Protein AF-0000000082320001 (afdb_homodimer)

Foldseek 3Di:
DPDPDPVLVVDQQVPCLVVLLVDQQVDDPVSLVVLVPCCVSHPDSLSSLLSSLQHPDLVSNLVSLVCVVVVVDPPVSNVSSLVSLCVDPSSVVSVVVSVVVVVVVVVVD/DPPPDPVLVVDQLVPCLVVLLVDQQVDDPVSLVVLVPCCVSHPDSLSSLLSSLQHPDLVSLLVSLVCVVVVVDDPVSNVSSLVSLCVDPSSVVSVVVSVVVVVVVVVVD

Radius of gyration: 20.86 Å; Cα contacts (8 Å, |Δi|>4): 215; chains: 2; bounding box: 39×65×42 Å

Solvent-accessible surface area (backbone atoms only — not comparable to full-atom values): 12294 Å² total; per-residue (Å²): 124,87,75,68,56,71,65,61,79,68,46,60,56,88,62,42,51,68,52,45,49,54,46,32,49,74,49,52,70,68,52,46,52,50,56,68,68,42,60,88,62,41,90,53,61,62,49,53,50,43,20,65,30,47,43,74,46,64,69,59,48,47,54,51,54,51,38,40,73,70,59,75,40,56,72,74,57,35,53,45,33,54,54,46,23,37,72,38,70,68,35,34,53,47,50,52,54,51,47,52,55,56,47,51,51,53,72,73,95,125,88,75,69,55,70,64,61,79,70,46,60,58,88,63,42,48,68,51,46,49,55,46,33,48,73,50,51,68,69,53,46,52,52,56,67,67,41,59,86,62,42,88,55,61,63,51,54,49,42,21,66,30,47,43,74,47,65,70,59,49,48,53,52,54,52,37,40,72,70,59,75,39,55,73,75,56,36,54,45,32,52,55,46,23,36,72,38,70,68,36,34,54,49,50,52,52,52,48,51,54,54,46,50,52,54,74,73,94

pLDDT: mean 90.36, std 11.16, range [36.72, 98.69]

Secondary structure (DSSP, 8-state):
----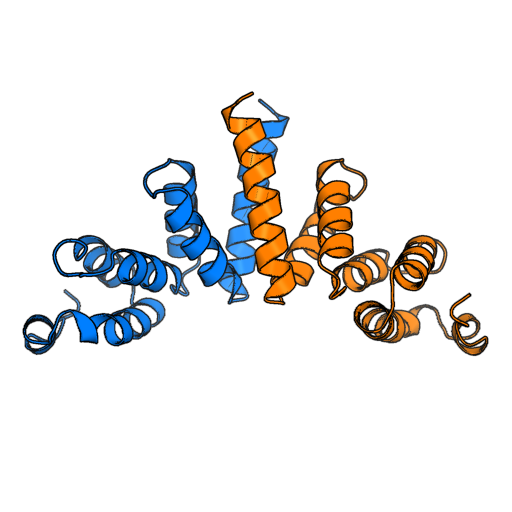-HHHHHS-GGGSHHHHHHHHHHS-HHHHHHHHTTGGG-SSHHHHHHHHTT---HHHHHHHHHHHHTTSS-HHHHHHHHHHHTTSHHHHHHHHHHHHHHHHHHHH-/-----HHHHHS-GGG-HHHHHHHHHHS-HHHHHHHHTTGGG-SSHHHHHHHHTT---HHHHHHHHHHHHTTSS-HHHHHHHHHHHTTSHHHHHHHHHHHHHHHHHHHH-

Organism: Lepeophtheirus salmonis (NCBI:txid72036)

Nearest PDB structures (foldseek):
  1z5h-assembly1_A  TM=6.686E-01  e=1.685E-01  Thermoplasma acidophilum
  3q7j-assembly2_B  TM=7.245E-01  e=9.111E-01  Thermoplasma acidophilum DSM 1728
  8h6e-assembly1_4G  TM=4.951E-01  e=3.590E+00  Homo sapiens
  1z5h-assembly1_A  TM=6.685E-01  e=1.142E-01  Thermoplasma acidophilum
  5hb1-assembly1_A  TM=3.566E-01  e=6.897E+00  Thermochaetoides thermophila DSM 1495

Structure (mmCIF, N/CA/C/O backbone):
data_AF-0000000082320001-model_v1
#
loop_
_entity.id
_entity.type
_entity.pdbx_description
1 polymer '(salmon louse) hypothetical protein'
#
loop_
_atom_site.group_PDB
_atom_site.id
_atom_site.type_symbol
_atom_site.label_atom_id
_atom_site.label_alt_id
_atom_site.label_comp_id
_atom_site.label_asym_id
_atom_site.label_entity_id
_atom_site.label_seq_id
_atom_site.pdbx_PDB_ins_code
_atom_site.Cartn_x
_atom_site.Cartn_y
_atom_site.Cartn_z
_atom_site.occupancy
_atom_site.B_iso_or_equiv
_atom_site.auth_seq_id
_atom_site.auth_comp_id
_atom_site.auth_asym_id
_atom_site.auth_atom_id
_atom_site.pdbx_PDB_model_num
ATOM 1 N N . MET A 1 1 ? -5.715 32.625 0.096 1 36.88 1 MET A N 1
ATOM 2 C CA . MET A 1 1 ? -5.48 32.281 1.495 1 36.88 1 MET A CA 1
ATOM 3 C C . MET A 1 1 ? -6.621 31.422 2.047 1 36.88 1 MET A C 1
ATOM 5 O O . MET A 1 1 ? -7.773 31.859 2.062 1 36.88 1 MET A O 1
ATOM 9 N N . HIS A 1 2 ? -6.754 30.094 1.724 1 52.69 2 HIS A N 1
ATOM 10 C CA . HIS A 1 2 ? -7.949 29.391 2.178 1 52.69 2 HIS A CA 1
ATOM 11 C C . HIS A 1 2 ? -8.203 29.641 3.66 1 52.69 2 HIS A C 1
ATOM 13 O O . HIS A 1 2 ? -7.289 29.547 4.477 1 52.69 2 HIS A O 1
ATOM 19 N N . SER A 1 3 ? -9.156 30.484 3.881 1 57.12 3 SER A N 1
ATOM 20 C CA . SER A 1 3 ? -9.539 31.062 5.168 1 57.12 3 SER A CA 1
ATOM 21 C C . SER A 1 3 ? -9.891 29.969 6.172 1 57.12 3 SER A C 1
ATOM 23 O O . SER A 1 3 ? -10.875 29.25 5.996 1 57.12 3 SER A O 1
ATOM 25 N N . VAL A 1 4 ? -8.883 29.453 6.828 1 68.44 4 VAL A N 1
ATOM 26 C CA . VAL A 1 4 ? -9.219 28.719 8.039 1 68.44 4 VAL A CA 1
ATOM 27 C C . VAL A 1 4 ? -10.125 29.562 8.93 1 68.44 4 VAL A C 1
ATOM 29 O O . VAL A 1 4 ? -9.805 30.703 9.242 1 68.44 4 VAL A O 1
ATOM 32 N N . PRO A 1 5 ? -11.297 29.016 9.039 1 74.75 5 PRO A N 1
ATOM 33 C CA . PRO A 1 5 ? -12.148 29.812 9.93 1 74.75 5 PRO A CA 1
ATOM 34 C C . PRO A 1 5 ? -11.461 30.172 11.242 1 74.75 5 PRO A C 1
ATOM 36 O O . PRO A 1 5 ? -10.719 29.359 11.797 1 74.75 5 PRO A O 1
ATOM 39 N N . VAL A 1 6 ? -11.602 31.438 11.602 1 71.44 6 VAL A N 1
ATOM 40 C CA . VAL A 1 6 ? -11.023 31.938 12.844 1 71.44 6 VAL A CA 1
ATOM 41 C C . VAL A 1 6 ? -11.359 30.984 13.992 1 71.44 6 VAL A C 1
ATOM 43 O O . VAL A 1 6 ? -10.531 30.75 14.867 1 71.44 6 VAL A O 1
ATOM 46 N N . GLY A 1 7 ? -12.523 30.438 13.953 1 79.94 7 GLY A N 1
ATOM 47 C CA . GLY A 1 7 ? -12.977 29.531 14.992 1 79.94 7 GLY A CA 1
ATOM 48 C C . GLY A 1 7 ? -12.102 28.297 15.133 1 79.94 7 GLY A C 1
ATOM 49 O O . GLY A 1 7 ? -12 27.719 16.219 1 79.94 7 GLY A O 1
ATOM 50 N N . PHE A 1 8 ? -11.453 27.984 14 1 81.44 8 PHE A N 1
ATOM 51 C CA . PHE A 1 8 ? -10.555 26.844 14.023 1 81.44 8 PHE A CA 1
ATOM 52 C C . PHE A 1 8 ? -9.414 27.062 15.016 1 81.44 8 PHE A C 1
ATOM 54 O O . PHE A 1 8 ? -9.062 26.156 15.773 1 81.44 8 PHE A O 1
ATOM 61 N N . PHE A 1 9 ? -8.992 28.297 15.062 1 81.5 9 PHE A N 1
ATOM 62 C CA . PHE A 1 9 ? -7.836 28.594 15.906 1 81.5 9 PHE A CA 1
ATOM 63 C C . PHE A 1 9 ? -8.242 28.688 17.375 1 81.5 9 PHE A C 1
ATOM 65 O O . PHE A 1 9 ? -7.383 28.656 18.25 1 81.5 9 PHE A O 1
ATOM 72 N N . PHE A 1 10 ? -9.633 28.672 17.578 1 84.19 10 PHE A N 1
ATOM 73 C CA . PHE A 1 10 ? -10.133 28.703 18.938 1 84.19 10 PHE A CA 1
ATOM 74 C C . PHE A 1 10 ? -10.578 27.328 19.391 1 84.19 10 PHE A C 1
ATOM 76 O O . PHE A 1 10 ? -10.875 27.125 20.578 1 84.19 10 PHE A O 1
ATOM 83 N N . SER A 1 11 ? -10.531 26.422 18.562 1 87.5 11 SER A N 1
ATOM 84 C CA . SER A 1 11 ? -10.914 25.047 18.922 1 87.5 11 SER A CA 1
ATOM 85 C C . SER A 1 11 ? -9.805 24.359 19.719 1 87.5 11 SER A C 1
ATOM 87 O O . SER A 1 11 ? -8.617 24.609 19.469 1 87.5 11 SER A O 1
ATOM 89 N N . PRO A 1 12 ? -10.203 23.578 20.719 1 91.31 12 PRO A N 1
ATOM 90 C CA . PRO A 1 12 ? -9.172 22.797 21.406 1 91.31 12 PRO A CA 1
ATOM 91 C C . PRO A 1 12 ? -8.328 21.969 20.438 1 91.31 12 PRO A C 1
ATOM 93 O O . PRO A 1 12 ? -8.852 21.422 19.453 1 91.31 12 PRO A O 1
ATOM 96 N N . LYS A 1 13 ? -7.062 21.922 20.75 1 89.31 13 LYS A N 1
ATOM 97 C CA . LYS A 1 13 ? -6.105 21.234 19.875 1 89.31 13 LYS A CA 1
ATOM 98 C C . LYS A 1 13 ? -6.535 19.797 19.625 1 89.31 13 LYS A C 1
ATOM 100 O O . LYS A 1 13 ? -6.363 19.281 18.516 1 89.31 13 LYS A O 1
ATOM 105 N N . GLN A 1 14 ? -7.191 19.188 20.562 1 90.94 14 GLN A N 1
ATOM 106 C CA . GLN A 1 14 ? -7.535 17.766 20.5 1 90.94 14 GLN A CA 1
ATOM 107 C C . GLN A 1 14 ? -8.672 17.516 19.516 1 90.94 14 GLN A C 1
ATOM 109 O O . GLN A 1 14 ? -8.906 16.375 19.125 1 90.94 14 GLN A O 1
ATOM 114 N N . LYS A 1 15 ? -9.219 18.531 19.141 1 90.75 15 LYS A N 1
ATOM 115 C CA . LYS A 1 15 ? -10.383 18.391 18.266 1 90.75 15 LYS A CA 1
ATOM 116 C C . LYS A 1 15 ? -10.039 18.75 16.828 1 90.75 15 LYS A C 1
ATOM 118 O O . LYS A 1 15 ? -10.891 18.672 15.945 1 90.75 15 LYS A O 1
ATOM 123 N N . ARG A 1 16 ? -8.883 19.047 16.594 1 93.25 16 ARG A N 1
ATOM 124 C CA . ARG A 1 16 ? -8.523 19.609 15.289 1 93.25 16 ARG A CA 1
ATOM 125 C C . ARG A 1 16 ? -8.266 18.5 14.273 1 93.25 16 ARG A C 1
ATOM 127 O O . ARG A 1 16 ? -8.422 18.703 13.07 1 93.25 16 ARG A O 1
ATOM 134 N N . PHE A 1 17 ? -7.934 17.312 14.703 1 93.75 17 PHE A N 1
ATOM 135 C CA . PHE A 1 17 ? -7.535 16.234 13.812 1 93.75 17 PHE A CA 1
ATOM 136 C C . PHE A 1 17 ? -8.633 15.93 12.797 1 93.75 17 PHE A C 1
ATOM 138 O O . PHE A 1 17 ? -8.383 15.938 11.586 1 93.75 17 PHE A O 1
ATOM 145 N N . PRO A 1 18 ? -9.859 15.805 13.227 1 94.69 18 PRO A N 1
ATOM 146 C CA . PRO A 1 18 ? -10.898 15.523 12.234 1 94.69 18 PRO A CA 1
ATOM 147 C C . PRO A 1 18 ? -11.055 16.641 11.211 1 94.69 18 PRO A C 1
ATOM 149 O O . PRO A 1 18 ? -11.43 16.375 10.062 1 94.69 18 PRO A O 1
ATOM 152 N N . ILE A 1 19 ? -10.75 17.781 11.578 1 93.5 19 ILE A N 1
ATOM 153 C CA . ILE A 1 19 ? -10.867 18.922 10.68 1 93.5 19 ILE A CA 1
ATOM 154 C C . ILE A 1 19 ? -9.773 18.844 9.609 1 93.5 19 ILE A C 1
ATOM 156 O O . ILE A 1 19 ? -10.055 18.984 8.414 1 93.5 19 ILE A O 1
ATOM 160 N N . TRP A 1 20 ? -8.578 18.594 10.055 1 94.56 20 TRP A N 1
ATOM 161 C CA . TRP A 1 20 ? -7.48 18.469 9.109 1 94.56 20 TRP A CA 1
ATOM 162 C C . TRP A 1 20 ? -7.715 17.312 8.148 1 94.56 20 TRP A C 1
ATOM 164 O O . TRP A 1 20 ? -7.516 17.438 6.938 1 94.56 20 TRP A O 1
ATOM 174 N N . LYS A 1 21 ? -8.078 16.219 8.711 1 96.19 21 LYS A N 1
ATOM 175 C CA . LYS A 1 21 ? -8.297 15.008 7.934 1 96.19 21 LYS A CA 1
ATOM 176 C C . LYS A 1 21 ? -9.328 15.227 6.836 1 96.19 21 LYS A C 1
ATOM 178 O O . LYS A 1 21 ? -9.219 14.656 5.75 1 96.19 21 LYS A O 1
ATOM 183 N N . LYS A 1 22 ? -10.227 16.109 7.062 1 95.5 22 LYS A N 1
ATOM 184 C CA . LYS A 1 22 ? -11.266 16.391 6.078 1 95.5 22 LYS A CA 1
ATOM 185 C C . LYS A 1 22 ? -10.812 17.469 5.102 1 95.5 22 LYS A C 1
ATOM 187 O O . LYS A 1 22 ? -11.18 17.453 3.926 1 95.5 22 LYS A O 1
ATOM 192 N N . ALA A 1 23 ? -10.109 18.422 5.492 1 95.31 23 ALA A N 1
ATOM 193 C CA . ALA A 1 23 ? -9.719 19.594 4.707 1 95.31 23 ALA A CA 1
ATOM 194 C C . ALA A 1 23 ? -8.703 19.219 3.635 1 95.31 23 ALA A C 1
ATOM 196 O O . ALA A 1 23 ? -8.766 19.719 2.512 1 95.31 23 ALA A O 1
ATOM 197 N N . ILE A 1 24 ? -7.836 18.328 3.875 1 97.62 24 ILE A N 1
ATOM 198 C CA . ILE A 1 24 ? -6.684 18.031 3.029 1 97.62 24 ILE A CA 1
ATOM 199 C C . ILE A 1 24 ? -7.148 17.406 1.717 1 97.62 24 ILE A C 1
ATOM 201 O O . ILE A 1 24 ? -6.801 17.891 0.635 1 97.62 24 ILE A O 1
ATOM 205 N N . PRO A 1 25 ? -7.992 16.328 1.805 1 97.94 25 PRO A N 1
ATOM 206 C CA . PRO A 1 25 ? -8.43 15.75 0.534 1 97.94 25 PRO A CA 1
ATOM 207 C C . PRO A 1 25 ? -9.25 16.719 -0.311 1 97.94 25 PRO A C 1
ATOM 209 O O . PRO A 1 25 ? -9.289 16.594 -1.538 1 97.94 25 PRO A O 1
ATOM 212 N N . GLU A 1 26 ? -9.844 17.734 0.271 1 96.81 26 GLU A N 1
ATOM 213 C CA . GLU A 1 26 ? -10.719 18.672 -0.428 1 96.81 26 GLU A CA 1
ATOM 214 C C . GLU A 1 26 ? -9.953 19.922 -0.849 1 96.81 26 GLU A C 1
ATOM 216 O O . GLU A 1 26 ? -10.484 20.766 -1.559 1 96.81 26 GLU A O 1
ATOM 221 N N . GLY A 1 27 ? -8.711 20.047 -0.474 1 95.94 27 GLY A N 1
ATOM 222 C CA . GLY A 1 27 ? -7.938 21.266 -0.67 1 95.94 27 GLY A CA 1
ATOM 223 C C . GLY A 1 27 ? -6.898 21.141 -1.767 1 95.94 27 GLY A C 1
ATOM 224 O O . GLY A 1 27 ? -7.008 20.281 -2.641 1 95.94 27 GLY A O 1
ATOM 225 N N . ASN A 1 28 ? -6.012 22.156 -1.763 1 96.81 28 ASN A N 1
ATOM 226 C CA . ASN A 1 28 ? -4.891 22.203 -2.693 1 96.81 28 ASN A CA 1
ATOM 227 C C . ASN A 1 28 ? -3.557 22.281 -1.96 1 96.81 28 ASN A C 1
ATOM 229 O O . ASN A 1 28 ? -3.494 22.062 -0.751 1 96.81 28 ASN A O 1
ATOM 233 N N . GLU A 1 29 ? -2.621 22.594 -2.678 1 97.56 29 GLU A N 1
ATOM 234 C CA . GLU A 1 29 ? -1.28 22.609 -2.1 1 97.56 29 GLU A CA 1
ATOM 235 C C . GLU A 1 29 ? -1.153 23.656 -1.005 1 97.56 29 GLU A C 1
ATOM 237 O O . GLU A 1 29 ? -0.437 23.453 -0.022 1 97.56 29 GLU A O 1
ATOM 242 N N . SER A 1 30 ? -1.854 24.766 -1.191 1 96.81 30 SER A N 1
ATOM 243 C CA . SER A 1 30 ? -1.791 25.828 -0.181 1 96.81 30 SER A CA 1
ATOM 244 C C . SER A 1 30 ? -2.357 25.344 1.151 1 96.81 30 SER A C 1
ATOM 246 O O . SER A 1 30 ? -1.79 25.625 2.209 1 96.81 30 SER A O 1
ATOM 248 N N . ILE A 1 31 ? -3.395 24.625 1.111 1 95.81 31 ILE A N 1
ATOM 249 C CA . ILE A 1 31 ? -3.994 24.062 2.318 1 95.81 31 ILE A CA 1
ATOM 250 C C . ILE A 1 31 ? -3.068 23 2.91 1 95.81 31 ILE A C 1
ATOM 252 O O . ILE A 1 31 ? -2.873 22.953 4.129 1 95.81 31 ILE A O 1
ATOM 256 N N . TRP A 1 32 ? -2.49 22.172 2.104 1 97.94 32 TRP A N 1
ATOM 257 C CA . TRP A 1 32 ? -1.55 21.141 2.533 1 97.94 32 TRP A CA 1
ATOM 258 C C . TRP A 1 32 ? -0.362 21.766 3.264 1 97.94 32 TRP A C 1
ATOM 260 O O . TRP A 1 32 ? -0.009 21.328 4.363 1 97.94 32 TRP A O 1
ATOM 270 N N . ASP A 1 33 ? 0.188 22.859 2.68 1 96.75 33 ASP A N 1
ATOM 271 C CA . ASP A 1 33 ? 1.32 23.562 3.281 1 96.75 33 ASP A CA 1
ATOM 272 C C . ASP A 1 33 ? 0.929 24.203 4.613 1 96.75 33 ASP A C 1
ATOM 274 O O . ASP A 1 33 ? 1.723 24.219 5.559 1 96.75 33 ASP A O 1
ATOM 278 N N . PHE A 1 34 ? -0.177 24.734 4.617 1 94.81 34 PHE A N 1
ATOM 279 C CA . PHE A 1 34 ? -0.661 25.328 5.855 1 94.81 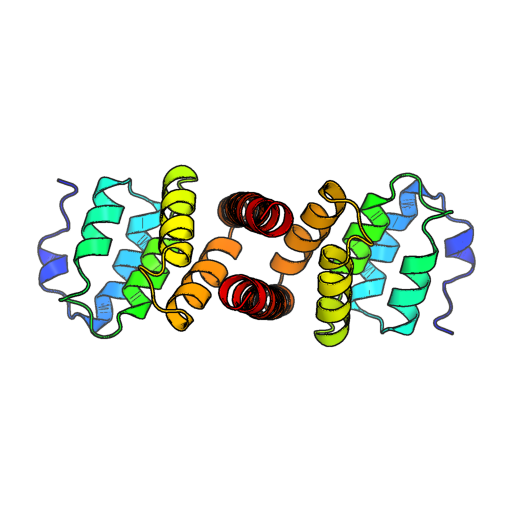34 PHE A CA 1
ATOM 280 C C . PHE A 1 34 ? -0.741 24.297 6.965 1 94.81 34 PHE A C 1
ATOM 282 O O . PHE A 1 34 ? -0.223 24.5 8.062 1 94.81 34 PHE A O 1
ATOM 289 N N . VAL A 1 35 ? -1.376 23.188 6.738 1 95.81 35 VAL A N 1
ATOM 290 C CA . VAL A 1 35 ? -1.512 22.141 7.742 1 95.81 35 VAL A CA 1
ATOM 291 C C . VAL A 1 35 ? -0.13 21.625 8.156 1 95.81 35 VAL A C 1
ATOM 293 O O . VAL A 1 35 ? 0.131 21.422 9.344 1 95.81 35 VAL A O 1
ATOM 296 N N . ALA A 1 36 ? 0.757 21.516 7.195 1 95.75 36 ALA A N 1
ATOM 297 C CA . ALA A 1 36 ? 2.115 21.047 7.449 1 95.75 36 ALA A CA 1
ATOM 298 C C . ALA A 1 36 ? 2.855 21.984 8.398 1 95.75 36 ALA A C 1
ATOM 300 O O . ALA A 1 36 ? 3.756 21.562 9.125 1 95.75 36 ALA A O 1
ATOM 301 N N . SER A 1 37 ? 2.443 23.203 8.469 1 93.31 37 SER A N 1
ATOM 302 C CA . SER A 1 37 ? 3.123 24.203 9.289 1 93.31 37 SER A CA 1
ATOM 303 C C . SER A 1 37 ? 2.502 24.297 10.68 1 93.31 37 SER A C 1
ATOM 305 O O . SER A 1 37 ? 2.975 25.062 11.523 1 93.31 37 SER A O 1
ATOM 307 N N . GLN A 1 38 ? 1.546 23.453 11.008 1 90.62 38 GLN A N 1
ATOM 308 C CA . GLN A 1 38 ? 0.781 23.594 12.242 1 90.62 38 GLN A CA 1
ATOM 309 C C . GLN A 1 38 ? 1.301 22.641 13.312 1 90.62 38 GLN A C 1
ATOM 311 O O . GLN A 1 38 ? 0.625 22.406 14.312 1 90.62 38 GLN A O 1
ATOM 316 N N . ASN A 1 39 ? 2.514 22.078 13.203 1 87.44 39 ASN A N 1
ATOM 317 C CA . ASN A 1 39 ? 3.08 21.109 14.141 1 87.44 39 ASN A CA 1
ATOM 318 C C . ASN A 1 39 ? 3.133 21.672 15.562 1 87.44 39 ASN A C 1
ATOM 320 O O . ASN A 1 39 ? 2.963 20.922 16.531 1 87.44 39 ASN A O 1
ATOM 324 N N . VAL A 1 40 ? 3.254 22.969 15.711 1 80.5 40 VAL A N 1
ATOM 325 C CA . VAL A 1 40 ? 3.385 23.609 17.016 1 80.5 40 VAL A CA 1
ATOM 326 C C . VAL A 1 40 ? 2.027 23.641 17.719 1 80.5 40 VAL A C 1
ATOM 328 O O . VAL A 1 40 ? 1.954 23.766 18.938 1 80.5 40 VAL A O 1
ATOM 331 N N . PHE A 1 41 ? 0.992 23.375 16.969 1 81.31 41 PHE A N 1
ATOM 332 C CA . PHE A 1 41 ? -0.356 23.484 17.516 1 81.31 41 PHE A CA 1
ATOM 333 C C . PHE A 1 41 ? -1.01 22.125 17.656 1 81.31 41 PHE A C 1
ATOM 335 O O . PHE A 1 41 ? -2.236 22.016 17.719 1 81.31 41 PHE A O 1
ATOM 342 N N . THR A 1 42 ? -0.24 21.141 17.609 1 86.12 42 THR A N 1
ATOM 343 C CA . THR A 1 42 ? -0.787 19.797 17.75 1 86.12 42 THR A CA 1
ATOM 344 C C . THR A 1 42 ? -0.182 19.094 18.969 1 86.12 42 THR A C 1
ATOM 346 O O . THR A 1 42 ? 0.947 19.391 19.359 1 86.12 42 THR A O 1
ATOM 349 N N . ILE A 1 43 ? -0.927 18.312 19.672 1 87.56 43 ILE A N 1
ATOM 350 C CA . ILE A 1 43 ? -0.455 17.516 20.797 1 87.56 43 ILE A CA 1
ATOM 351 C C . ILE A 1 43 ? 0.238 16.25 20.297 1 87.56 43 ILE A C 1
ATOM 353 O O . ILE A 1 43 ? 1.288 15.867 20.812 1 87.56 43 ILE A O 1
ATOM 357 N N . ASP A 1 44 ? -0.342 15.594 19.328 1 93.25 44 ASP A N 1
ATOM 358 C CA . ASP A 1 44 ? 0.197 14.398 18.688 1 93.25 44 ASP A CA 1
ATOM 359 C C . ASP A 1 44 ? 0.622 14.695 17.25 1 93.25 44 ASP A C 1
ATOM 361 O O . ASP A 1 44 ? -0.223 14.805 16.359 1 93.25 44 ASP A O 1
ATOM 365 N N . PRO A 1 45 ? 1.913 14.781 17.016 1 92.69 45 PRO A N 1
ATOM 366 C CA . PRO A 1 45 ? 2.383 15.117 15.672 1 92.69 45 PRO A CA 1
ATOM 367 C C . PRO A 1 45 ? 1.891 14.133 14.617 1 92.69 45 PRO A C 1
ATOM 369 O O . PRO A 1 45 ? 1.729 14.5 13.445 1 92.69 45 PRO A O 1
ATOM 372 N N . ASN A 1 46 ? 1.589 12.93 15.016 1 95.25 46 ASN A N 1
ATOM 373 C CA . ASN A 1 46 ? 1.146 11.906 14.078 1 95.25 46 ASN A CA 1
ATOM 374 C C . ASN A 1 46 ? -0.214 12.25 13.477 1 95.25 46 ASN A C 1
ATOM 376 O O . ASN A 1 46 ? -0.564 11.758 12.398 1 95.25 46 ASN A O 1
ATOM 380 N N . GLU A 1 47 ? -0.958 13.07 14.211 1 95.38 47 GLU A N 1
ATOM 381 C CA . GLU A 1 47 ? -2.24 13.5 13.656 1 95.38 47 GLU A CA 1
ATOM 382 C C . GLU A 1 47 ? -2.047 14.367 12.422 1 95.38 47 GLU A C 1
ATOM 384 O O . GLU A 1 47 ? -2.789 14.242 11.445 1 95.38 47 GLU A O 1
ATOM 389 N N . ILE A 1 48 ? -1.059 15.234 12.477 1 96.06 48 ILE A N 1
ATOM 390 C CA . ILE A 1 48 ? -0.739 16.078 11.336 1 96.06 48 ILE A CA 1
ATOM 391 C C . ILE A 1 48 ? -0.162 15.234 10.203 1 96.06 48 ILE A C 1
ATOM 393 O O . ILE A 1 48 ? -0.606 15.328 9.062 1 96.06 48 ILE A O 1
ATOM 397 N N . ILE A 1 49 ? 0.696 14.336 10.555 1 97.44 49 ILE A N 1
ATOM 398 C CA . ILE A 1 49 ? 1.354 13.469 9.578 1 97.44 49 ILE A CA 1
ATOM 399 C C . ILE A 1 49 ? 0.311 12.641 8.836 1 97.44 49 ILE A C 1
ATOM 401 O O . ILE A 1 49 ? 0.306 12.594 7.605 1 97.44 49 ILE A O 1
ATOM 405 N N . ALA A 1 50 ? -0.574 12.047 9.578 1 97.75 50 ALA A N 1
ATOM 406 C CA . ALA A 1 50 ? -1.642 11.242 8.992 1 97.75 50 ALA A CA 1
ATOM 407 C C . ALA A 1 50 ? -2.547 12.086 8.102 1 97.75 50 ALA A C 1
ATOM 409 O O . ALA A 1 50 ? -2.959 11.648 7.027 1 97.75 50 ALA A O 1
ATOM 410 N N . SER A 1 51 ? -2.904 13.266 8.539 1 97.38 51 SER A N 1
ATOM 411 C CA . SER A 1 51 ? -3.781 14.141 7.762 1 97.38 51 SER A CA 1
ATOM 412 C C . SER A 1 51 ? -3.156 14.492 6.418 1 97.38 51 SER A C 1
ATOM 414 O O . SER A 1 51 ? -3.822 14.438 5.383 1 97.38 51 SER A O 1
ATOM 416 N N . LEU A 1 52 ? -1.882 14.836 6.48 1 98.12 52 LEU A N 1
ATOM 417 C CA . LEU A 1 52 ? -1.162 15.227 5.273 1 98.12 52 LEU A CA 1
ATOM 418 C C . LEU A 1 52 ? -1.128 14.078 4.27 1 98.12 52 LEU A C 1
ATOM 420 O O . LEU A 1 52 ? -1.188 14.305 3.059 1 98.12 52 LEU A O 1
ATOM 424 N N . ALA A 1 53 ? -1.154 12.898 4.695 1 98.5 53 ALA A N 1
ATOM 425 C CA . ALA A 1 53 ? -1.037 11.703 3.863 1 98.5 53 ALA A CA 1
ATOM 426 C C . ALA A 1 53 ? -2.373 11.352 3.215 1 98.5 53 ALA A C 1
ATOM 428 O O . ALA A 1 53 ? -2.453 10.422 2.412 1 98.5 53 ALA A O 1
ATOM 429 N N . CYS A 1 54 ? -3.408 12.047 3.518 1 98.38 54 CYS A N 1
ATOM 430 C CA . CYS A 1 54 ? -4.73 11.758 2.977 1 98.38 54 CYS A CA 1
ATOM 431 C C . CYS A 1 54 ? -4.984 12.547 1.696 1 98.38 54 CYS A C 1
ATOM 433 O O . CYS A 1 54 ? -6.078 12.5 1.138 1 98.38 54 CYS A O 1
ATOM 435 N N . SER A 1 55 ? -4.09 13.32 1.213 1 98.62 55 SER A N 1
ATOM 436 C CA . SER A 1 55 ? -4.281 14.078 -0.019 1 98.62 55 SER A CA 1
ATOM 437 C C . SER A 1 55 ? -4.742 13.18 -1.158 1 98.62 55 SER A C 1
ATOM 439 O O . SER A 1 55 ? -4.316 12.031 -1.258 1 98.62 55 SER A O 1
ATOM 441 N N . LYS A 1 56 ? -5.477 13.797 -2.117 1 98.12 56 LYS A N 1
ATOM 442 C CA . LYS A 1 56 ? -5.922 13.07 -3.305 1 98.12 56 LYS A CA 1
ATOM 443 C C . LYS A 1 56 ? -5.156 13.523 -4.543 1 98.12 56 LYS A C 1
ATOM 445 O O . LYS A 1 56 ? -5.445 13.078 -5.656 1 98.12 56 LYS A O 1
ATOM 450 N N . ASN A 1 57 ? -4.32 14.422 -4.316 1 98.25 57 ASN A N 1
ATOM 451 C CA . ASN A 1 57 ? -3.494 14.938 -5.402 1 98.25 57 ASN A CA 1
ATOM 452 C C . ASN A 1 57 ? -2.215 14.117 -5.57 1 98.25 57 ASN A C 1
ATOM 454 O O . ASN A 1 57 ? -1.359 14.109 -4.684 1 98.25 57 ASN A O 1
ATOM 458 N N . ALA A 1 58 ? -2.027 13.531 -6.762 1 97.94 58 ALA A N 1
ATOM 459 C CA . ALA A 1 58 ? -0.919 12.609 -7 1 97.94 58 ALA A CA 1
ATOM 460 C C . ALA A 1 58 ? 0.425 13.312 -6.82 1 97.94 58 ALA A C 1
ATOM 462 O O . ALA A 1 58 ? 1.367 12.727 -6.277 1 97.94 58 ALA A O 1
ATOM 463 N N . SER A 1 59 ? 0.499 14.531 -7.266 1 98.19 59 SER A N 1
ATOM 464 C CA . SER A 1 59 ? 1.755 15.266 -7.168 1 98.19 59 SER A CA 1
ATOM 465 C C . SER A 1 59 ? 2.113 15.555 -5.711 1 98.19 59 SER A C 1
ATOM 467 O O . SER A 1 59 ? 3.287 15.523 -5.34 1 98.19 59 SER A O 1
ATOM 469 N N . ILE A 1 60 ? 1.154 15.867 -4.875 1 98.69 60 ILE A N 1
ATOM 470 C CA . ILE A 1 60 ? 1.364 16.141 -3.457 1 98.69 60 ILE A CA 1
ATOM 471 C C . ILE A 1 60 ? 1.776 14.852 -2.744 1 98.69 60 ILE A C 1
ATOM 473 O O . ILE A 1 60 ? 2.682 14.859 -1.907 1 98.69 60 ILE A O 1
ATOM 477 N N . ILE A 1 61 ? 1.095 13.719 -3.066 1 98.69 61 ILE A N 1
ATOM 478 C CA . ILE A 1 61 ? 1.423 12.422 -2.484 1 98.69 61 ILE A CA 1
ATOM 479 C C . ILE A 1 61 ? 2.875 12.07 -2.797 1 98.69 61 ILE A C 1
ATOM 481 O O . ILE A 1 61 ? 3.627 11.664 -1.907 1 98.69 61 ILE A O 1
ATOM 485 N N . GLU A 1 62 ? 3.281 12.266 -4.039 1 98 62 GLU A N 1
ATOM 486 C CA . GLU A 1 62 ? 4.656 12.008 -4.453 1 98 62 GLU A CA 1
ATOM 487 C C . GLU A 1 62 ? 5.645 12.852 -3.658 1 98 62 GLU A C 1
ATOM 489 O O . GLU A 1 62 ? 6.68 12.359 -3.209 1 98 62 GLU A O 1
ATOM 494 N N . LYS A 1 63 ? 5.34 14.133 -3.605 1 97.25 63 LYS A N 1
ATOM 495 C CA . LYS A 1 63 ? 6.176 15.047 -2.826 1 97.25 63 LYS A CA 1
ATOM 496 C C . LYS A 1 63 ? 6.34 14.547 -1.394 1 97.25 63 LYS A C 1
ATOM 498 O O . LYS A 1 63 ? 7.449 14.555 -0.853 1 97.25 63 LYS A O 1
ATOM 503 N N . TYR A 1 64 ? 5.277 14.133 -0.806 1 97.94 64 TYR A N 1
ATOM 504 C CA . TYR A 1 64 ? 5.293 13.703 0.587 1 97.94 64 TYR A CA 1
ATOM 505 C C . TYR A 1 64 ? 6.098 12.414 0.748 1 97.94 64 TYR A C 1
ATOM 507 O O . TYR A 1 64 ? 6.883 12.281 1.688 1 97.94 64 TYR A O 1
ATOM 515 N N . LEU A 1 65 ? 5.988 11.406 -0.122 1 97.31 65 LEU A N 1
ATOM 516 C CA . LEU A 1 65 ? 6.754 10.164 -0.102 1 97.31 65 LEU A CA 1
ATOM 517 C C . LEU A 1 65 ? 8.25 10.445 -0.223 1 97.31 65 LEU A C 1
ATOM 519 O O . LEU A 1 65 ? 9.055 9.82 0.468 1 97.31 65 LEU A O 1
ATOM 523 N N . ASN A 1 66 ? 8.602 11.391 -1.064 1 95.44 66 ASN A N 1
ATOM 524 C CA . ASN A 1 66 ? 10.008 11.766 -1.188 1 95.44 66 ASN A CA 1
ATOM 525 C C . ASN A 1 66 ? 10.555 12.336 0.119 1 95.44 66 ASN A C 1
ATOM 527 O O . ASN A 1 66 ? 11.703 12.086 0.479 1 95.44 66 ASN A O 1
ATOM 531 N N . MET A 1 67 ? 9.742 13.102 0.819 1 95 67 MET A N 1
ATOM 532 C CA . MET A 1 67 ? 10.148 13.656 2.104 1 95 67 MET A CA 1
ATOM 533 C C . MET A 1 67 ? 10.445 12.555 3.111 1 95 67 MET A C 1
ATOM 535 O O . MET A 1 67 ? 11.352 12.688 3.941 1 95 67 MET A O 1
ATOM 539 N N . THR A 1 68 ? 9.633 11.422 3.102 1 94.25 68 THR A N 1
ATOM 540 C CA . THR A 1 68 ? 9.891 10.312 4.012 1 94.25 68 THR A CA 1
ATOM 541 C C . THR A 1 68 ? 11.242 9.672 3.719 1 94.25 68 THR A C 1
ATOM 543 O O . THR A 1 68 ? 11.945 9.25 4.637 1 94.25 68 THR A O 1
ATOM 546 N N . ARG A 1 69 ? 11.656 9.602 2.5 1 88.56 69 ARG A N 1
ATOM 547 C CA . ARG A 1 69 ? 12.914 8.984 2.086 1 88.56 69 ARG A CA 1
ATOM 548 C C . ARG A 1 69 ? 14.102 9.859 2.453 1 88.56 69 ARG A C 1
ATOM 550 O O . ARG A 1 69 ? 15.164 9.352 2.832 1 88.56 69 ARG A O 1
ATOM 557 N N . GLU A 1 70 ? 13.938 11.133 2.355 1 87.88 70 GLU A N 1
ATOM 558 C CA . GLU A 1 70 ? 15 12.086 2.652 1 87.88 70 GLU A CA 1
ATOM 559 C C . GLU A 1 70 ? 15.156 12.289 4.156 1 87.88 70 GLU A C 1
ATOM 561 O O . GLU A 1 70 ? 15.961 13.109 4.598 1 87.88 70 GLU A O 1
ATOM 566 N N . ASN A 1 71 ? 14.492 11.508 4.934 1 80.38 71 ASN A N 1
ATOM 567 C CA . ASN A 1 71 ? 14.562 11.539 6.391 1 80.38 71 ASN A CA 1
ATOM 568 C C . ASN A 1 71 ? 14.133 12.891 6.941 1 80.38 71 ASN A C 1
ATOM 570 O O . ASN A 1 71 ? 14.719 13.391 7.898 1 80.38 71 ASN A O 1
ATOM 574 N N . GLN A 1 72 ? 13.156 13.43 6.312 1 84.88 72 GLN A N 1
ATOM 575 C CA . GLN A 1 72 ? 12.586 14.648 6.871 1 84.88 72 GLN A CA 1
ATOM 576 C C . GLN A 1 72 ? 11.469 14.32 7.867 1 84.88 72 GLN A C 1
ATOM 578 O O . GLN A 1 72 ? 11.055 15.188 8.641 1 84.88 72 GLN A O 1
ATOM 583 N N . ILE A 1 73 ? 11.109 13.031 7.812 1 84.44 73 ILE A N 1
ATOM 584 C CA . ILE A 1 73 ? 10.117 12.477 8.727 1 84.44 73 ILE A CA 1
ATOM 585 C C . ILE A 1 73 ? 10.703 11.273 9.461 1 84.44 73 ILE A C 1
ATOM 587 O O . ILE A 1 73 ? 11.531 10.539 8.898 1 84.44 73 ILE A O 1
ATOM 591 N N . PHE A 1 74 ? 10.453 11.047 10.773 1 84.75 74 PHE A N 1
ATOM 592 C CA . PHE A 1 74 ? 10.992 9.922 11.523 1 84.75 74 PHE A CA 1
ATOM 593 C C . PHE A 1 74 ? 10.484 8.602 10.953 1 84.75 74 PHE A C 1
ATOM 595 O O . PHE A 1 74 ? 9.383 8.539 10.406 1 84.75 74 PHE A O 1
ATOM 602 N N . ASN A 1 75 ? 11.258 7.535 11.133 1 86.62 75 ASN A N 1
ATOM 603 C CA . ASN A 1 75 ? 10.945 6.215 10.602 1 86.62 75 ASN A CA 1
ATOM 604 C C . ASN A 1 75 ? 9.562 5.742 11.039 1 86.62 75 ASN A C 1
ATOM 606 O O . ASN A 1 75 ? 8.797 5.215 10.234 1 86.62 75 ASN A O 1
ATOM 610 N N . SER A 1 76 ? 9.273 5.906 12.25 1 90.69 76 SER A N 1
ATOM 611 C CA . SER A 1 76 ? 7.977 5.492 12.773 1 90.69 76 SER A CA 1
ATOM 612 C C . SER A 1 76 ? 6.84 6.27 12.109 1 90.69 76 SER A C 1
ATOM 614 O O . SER A 1 76 ? 5.785 5.703 11.82 1 90.69 76 SER A O 1
ATOM 616 N N . SER A 1 77 ? 7.113 7.629 11.859 1 94.75 77 SER A N 1
ATOM 617 C CA . SER A 1 77 ? 6.094 8.461 11.234 1 94.75 77 SER A CA 1
ATOM 618 C C . SER A 1 77 ? 5.973 8.164 9.742 1 94.75 77 SER A C 1
ATOM 620 O O . SER A 1 77 ? 4.891 8.281 9.164 1 94.75 77 SER A O 1
ATOM 622 N N . ALA A 1 78 ? 7.094 7.707 9.227 1 95.38 78 ALA A N 1
ATOM 623 C CA . ALA A 1 78 ? 7.047 7.309 7.824 1 95.38 78 ALA A CA 1
ATOM 624 C C . ALA A 1 78 ? 6.082 6.141 7.621 1 95.38 78 ALA A C 1
ATOM 626 O O . ALA A 1 78 ? 5.379 6.078 6.609 1 95.38 78 ALA A O 1
ATOM 627 N N . ASN A 1 79 ? 5.953 5.191 8.57 1 95.44 79 ASN A N 1
ATOM 628 C CA . ASN A 1 79 ? 5.016 4.074 8.492 1 95.44 79 ASN A CA 1
ATOM 629 C C . ASN A 1 79 ? 3.57 4.555 8.453 1 95.44 79 ASN A C 1
ATOM 631 O O . ASN A 1 79 ? 2.727 3.943 7.797 1 95.44 79 ASN A O 1
ATOM 635 N N . ILE A 1 80 ? 3.33 5.602 9.172 1 97.06 80 ILE A N 1
ATOM 636 C CA . ILE A 1 80 ? 1.993 6.188 9.164 1 97.06 80 ILE A CA 1
ATOM 637 C C . ILE A 1 80 ? 1.672 6.73 7.777 1 97.06 80 ILE A C 1
ATOM 639 O O . ILE A 1 80 ? 0.566 6.531 7.266 1 97.06 80 ILE A O 1
ATOM 643 N N . VAL A 1 81 ? 2.613 7.375 7.117 1 97.88 81 VAL A N 1
ATOM 644 C CA . VAL A 1 81 ? 2.432 7.918 5.777 1 97.88 81 VAL A CA 1
ATOM 645 C C . VAL A 1 81 ? 2.123 6.789 4.797 1 97.88 81 VAL A C 1
ATOM 647 O O . VAL A 1 81 ? 1.148 6.863 4.043 1 97.88 81 VAL A O 1
ATOM 650 N N . TYR A 1 82 ? 2.936 5.773 4.816 1 97.69 82 TYR A N 1
ATOM 651 C CA . TYR A 1 82 ? 2.744 4.66 3.895 1 97.69 82 TYR A CA 1
ATOM 652 C C . TYR A 1 82 ? 1.375 4.02 4.086 1 97.69 82 TYR A C 1
ATOM 654 O O . TYR A 1 82 ? 0.668 3.748 3.111 1 97.69 82 TYR A O 1
ATOM 662 N N . ASP A 1 83 ? 0.991 3.795 5.293 1 97.75 83 ASP A N 1
ATOM 663 C CA . ASP A 1 83 ? -0.3 3.197 5.621 1 97.75 83 ASP A CA 1
ATOM 664 C C . ASP A 1 83 ? -1.448 4.027 5.051 1 97.75 83 ASP A C 1
ATOM 666 O O . ASP A 1 83 ? -2.344 3.492 4.395 1 97.75 83 ASP A O 1
ATOM 670 N N . LYS A 1 84 ? -1.438 5.324 5.332 1 98.06 84 LYS A N 1
ATOM 671 C CA . LYS A 1 84 ? -2.52 6.207 4.906 1 98.06 84 LYS A CA 1
ATOM 672 C C . LYS A 1 84 ? -2.551 6.348 3.387 1 98.06 84 LYS A C 1
ATOM 674 O O . LYS A 1 84 ? -3.623 6.336 2.779 1 98.06 84 LYS A O 1
ATOM 679 N N . VAL A 1 85 ? -1.407 6.445 2.738 1 98.31 85 VAL A N 1
ATOM 680 C CA . VAL A 1 85 ? -1.303 6.59 1.29 1 98.31 85 VAL A CA 1
ATOM 681 C C . VAL A 1 85 ? -1.838 5.336 0.604 1 98.31 85 VAL A C 1
ATOM 683 O O . VAL A 1 85 ? -2.541 5.426 -0.405 1 98.31 85 VAL A O 1
ATOM 686 N N . CYS A 1 86 ? -1.626 4.188 1.17 1 98.25 86 CYS A N 1
ATOM 687 C CA . CYS A 1 86 ? -1.965 2.916 0.536 1 98.25 86 CYS A CA 1
ATOM 688 C C . CYS A 1 86 ? -3.449 2.609 0.69 1 98.25 86 CYS A C 1
ATOM 690 O O . CYS A 1 86 ? -3.951 1.642 0.114 1 98.25 86 CYS A O 1
ATOM 692 N N . GLU A 1 87 ? -4.156 3.477 1.424 1 96.75 87 GLU A N 1
ATOM 693 C CA . GLU A 1 87 ? -5.582 3.242 1.623 1 96.75 87 GLU A CA 1
ATOM 694 C C . GLU A 1 87 ? -6.371 3.549 0.354 1 96.75 87 GLU A C 1
ATOM 696 O O . GLU A 1 87 ? -7.484 3.049 0.174 1 96.75 87 GLU A O 1
ATOM 701 N N . THR A 1 88 ? -5.824 4.387 -0.523 1 97.19 88 THR A N 1
ATOM 702 C CA . THR A 1 88 ? -6.543 4.766 -1.738 1 97.19 88 THR A CA 1
ATOM 703 C C . THR A 1 88 ? -5.828 4.223 -2.975 1 97.19 88 THR A C 1
ATOM 705 O O . THR A 1 88 ? -4.641 3.895 -2.92 1 97.19 88 THR A O 1
ATOM 708 N N . GLN A 1 89 ? -6.582 4.156 -4.078 1 97.06 89 GLN A N 1
ATOM 709 C CA . GLN A 1 89 ? -6.012 3.656 -5.324 1 97.06 89 GLN A CA 1
ATOM 710 C C . GLN A 1 89 ? -4.953 4.617 -5.867 1 97.06 89 GLN A C 1
ATOM 712 O O . GLN A 1 89 ? -3.891 4.188 -6.316 1 97.06 89 GLN A O 1
ATOM 717 N N . ILE A 1 90 ? -5.289 5.898 -5.832 1 97.75 90 ILE A N 1
ATOM 718 C CA . ILE A 1 90 ? -4.355 6.914 -6.309 1 97.75 90 ILE A CA 1
ATOM 719 C C . ILE A 1 90 ? -3.074 6.863 -5.48 1 97.75 90 ILE A C 1
ATOM 721 O O . ILE A 1 90 ? -1.971 6.922 -6.031 1 97.75 90 ILE A O 1
ATOM 725 N N . GLY A 1 91 ? -3.223 6.773 -4.176 1 98.25 91 GLY A N 1
ATOM 726 C CA . GLY A 1 91 ? -2.082 6.695 -3.279 1 98.25 91 GLY A CA 1
ATOM 727 C C . GLY A 1 91 ? -1.233 5.457 -3.5 1 98.25 91 GLY A C 1
ATOM 728 O O . GLY A 1 91 ? -0.003 5.535 -3.51 1 98.25 91 GLY A O 1
ATOM 729 N N . ARG A 1 92 ? -1.924 4.328 -3.729 1 97.56 92 ARG A N 1
ATOM 730 C CA . ARG A 1 92 ? -1.211 3.078 -3.971 1 97.56 92 ARG A CA 1
ATOM 731 C C . ARG A 1 92 ? -0.399 3.152 -5.262 1 97.56 92 ARG A C 1
ATOM 733 O O . ARG A 1 92 ? 0.756 2.723 -5.297 1 97.56 92 ARG A O 1
ATOM 740 N N . SER A 1 93 ? -1.004 3.619 -6.27 1 97.62 93 SER A N 1
ATOM 741 C CA . SER A 1 93 ? -0.292 3.762 -7.535 1 97.62 93 SER A CA 1
ATOM 742 C C . SER A 1 93 ? 0.936 4.652 -7.383 1 97.62 93 SER A C 1
ATOM 744 O O . SER A 1 93 ? 2.02 4.312 -7.859 1 97.62 93 SER A O 1
ATOM 746 N N . ALA A 1 94 ? 0.801 5.797 -6.738 1 98 94 ALA A N 1
ATOM 747 C CA . ALA A 1 94 ? 1.912 6.715 -6.508 1 98 94 ALA A CA 1
ATOM 748 C C . ALA A 1 94 ? 2.996 6.059 -5.652 1 98 94 ALA A C 1
ATOM 750 O O . ALA A 1 94 ? 4.188 6.266 -5.891 1 98 94 ALA A O 1
ATOM 751 N N . PHE A 1 95 ? 2.562 5.27 -4.633 1 98.19 95 PHE A N 1
ATOM 752 C CA . PHE A 1 95 ? 3.496 4.609 -3.73 1 98.19 95 PHE A CA 1
ATOM 753 C C . PHE A 1 95 ? 4.332 3.574 -4.477 1 98.19 95 PHE A C 1
ATOM 755 O O . PHE A 1 95 ? 5.547 3.502 -4.293 1 98.19 95 PHE A O 1
ATOM 762 N N . ILE A 1 96 ? 3.689 2.775 -5.332 1 96.62 96 ILE A N 1
ATOM 763 C CA . ILE A 1 96 ? 4.398 1.767 -6.109 1 96.62 96 ILE A CA 1
ATOM 764 C C . ILE A 1 96 ? 5.387 2.445 -7.059 1 96.62 96 ILE A C 1
ATOM 766 O O . ILE A 1 96 ? 6.523 1.994 -7.207 1 96.62 96 ILE A O 1
ATOM 770 N N . ASP A 1 97 ? 4.984 3.465 -7.672 1 95.81 97 ASP A N 1
ATOM 771 C CA . ASP A 1 97 ? 5.898 4.215 -8.523 1 95.81 97 ASP A CA 1
ATOM 772 C C . ASP A 1 97 ? 7.102 4.719 -7.734 1 95.81 97 ASP A C 1
ATOM 774 O O . ASP A 1 97 ? 8.234 4.648 -8.203 1 95.81 97 ASP A O 1
ATOM 778 N N . PHE A 1 98 ? 6.871 5.289 -6.609 1 95.94 98 PHE A N 1
ATOM 779 C CA . PHE A 1 98 ? 7.914 5.77 -5.707 1 95.94 98 PHE A CA 1
ATOM 780 C C . PHE A 1 98 ? 8.891 4.648 -5.371 1 95.94 98 PHE A C 1
ATOM 782 O O . PHE A 1 98 ? 10.109 4.852 -5.395 1 95.94 98 PHE A O 1
ATOM 789 N N . LEU A 1 99 ? 8.43 3.453 -5.047 1 93 99 LEU A N 1
ATOM 790 C CA . LEU A 1 99 ? 9.266 2.314 -4.68 1 93 99 LEU A CA 1
ATOM 791 C C . LEU A 1 99 ? 10.141 1.883 -5.852 1 93 99 LEU A C 1
ATOM 793 O O . LEU A 1 99 ? 11.297 1.504 -5.66 1 93 99 LEU A O 1
ATOM 797 N N . LYS A 1 100 ? 9.531 1.854 -7.031 1 91.81 100 LYS A N 1
ATOM 798 C CA . LYS A 1 100 ? 10.289 1.486 -8.227 1 91.81 100 LYS A CA 1
ATOM 799 C C . LYS A 1 100 ? 11.523 2.363 -8.383 1 91.81 100 LYS A C 1
ATOM 801 O O . LYS A 1 100 ? 12.609 1.865 -8.68 1 91.81 100 LYS A O 1
ATOM 806 N N . VAL A 1 101 ? 11.336 3.602 -8.234 1 90.62 101 VAL A N 1
ATOM 807 C CA . VAL A 1 101 ? 12.438 4.551 -8.359 1 90.62 101 VAL A CA 1
ATOM 808 C C . VAL A 1 101 ? 13.484 4.285 -7.277 1 90.62 101 VAL A C 1
ATOM 810 O O . VAL A 1 101 ? 14.68 4.25 -7.559 1 90.62 101 VAL A O 1
ATOM 813 N N . GLU A 1 102 ? 13.008 4.066 -6.047 1 86.62 102 GLU A N 1
ATOM 814 C CA . GLU A 1 102 ? 13.922 3.832 -4.93 1 86.62 102 GLU A CA 1
ATOM 815 C C . GLU A 1 102 ? 14.711 2.539 -5.121 1 86.62 102 GLU A C 1
ATOM 817 O O . GLU A 1 102 ? 15.906 2.488 -4.844 1 86.62 102 GLU A O 1
ATOM 822 N N . PHE A 1 103 ? 14.039 1.513 -5.629 1 83.12 103 PHE A N 1
ATOM 823 C CA . PHE A 1 103 ? 14.688 0.227 -5.859 1 83.12 103 PHE A CA 1
ATOM 824 C C . PHE A 1 103 ? 15.672 0.318 -7.02 1 83.12 103 PHE A C 1
ATOM 826 O O . PHE A 1 103 ? 16.75 -0.281 -6.973 1 83.12 103 PHE A O 1
ATOM 833 N N . ASP A 1 104 ? 15.281 0.964 -8.062 1 82.81 104 ASP A N 1
ATOM 834 C CA . ASP A 1 104 ? 16.203 1.149 -9.18 1 82.81 104 ASP A CA 1
ATOM 835 C C . ASP A 1 104 ? 17.484 1.836 -8.734 1 82.81 104 ASP A C 1
ATOM 837 O O . ASP A 1 104 ? 18.578 1.497 -9.211 1 82.81 104 ASP A O 1
ATOM 841 N N . GLN A 1 105 ? 17.328 2.74 -7.887 1 79.44 105 GLN A N 1
ATOM 842 C CA . GLN A 1 105 ? 18.5 3.457 -7.371 1 79.44 105 GLN A CA 1
ATOM 843 C C . GLN A 1 105 ? 19.391 2.535 -6.543 1 79.44 105 GLN A C 1
ATOM 845 O O . GLN A 1 105 ? 20.609 2.654 -6.582 1 79.44 105 GLN A O 1
ATOM 850 N N . ILE A 1 106 ? 18.75 1.645 -5.926 1 68.12 106 ILE A N 1
ATOM 851 C CA . ILE A 1 106 ? 19.484 0.725 -5.066 1 68.12 106 ILE A CA 1
ATOM 852 C C . ILE A 1 106 ? 20.172 -0.335 -5.918 1 68.12 106 ILE A C 1
ATOM 854 O O . ILE A 1 106 ? 21.312 -0.71 -5.645 1 68.12 106 ILE A O 1
ATOM 858 N N . MET A 1 107 ? 19.469 -0.825 -6.91 1 66.81 107 MET A N 1
ATOM 859 C CA . MET A 1 107 ? 20.047 -1.88 -7.742 1 66.81 107 MET A CA 1
ATOM 860 C C . MET A 1 107 ? 21.172 -1.337 -8.609 1 66.81 107 MET A C 1
ATOM 862 O O . MET A 1 107 ? 22.047 -2.092 -9.047 1 66.81 107 MET A O 1
ATOM 866 N N . THR A 1 108 ? 21.094 -0.036 -8.914 1 66 108 THR A N 1
ATOM 867 C CA . THR A 1 108 ? 22.125 0.573 -9.742 1 66 108 THR A CA 1
ATOM 868 C C . THR A 1 108 ? 23.234 1.155 -8.875 1 66 108 THR A C 1
ATOM 870 O O . THR A 1 108 ? 24.297 1.537 -9.383 1 66 108 THR A O 1
ATOM 873 N N . SER A 1 109 ? 23.016 1.245 -7.672 1 54.28 109 SER A N 1
ATOM 874 C CA . SER A 1 109 ? 24.078 1.758 -6.812 1 54.28 109 SER A CA 1
ATOM 875 C C . SER A 1 109 ? 25.031 0.646 -6.387 1 54.28 109 SER A C 1
ATOM 877 O O . SER A 1 109 ? 24.609 -0.501 -6.207 1 54.28 109 SER A O 1
ATOM 879 N N . MET B 1 1 ? -3.957 -33.312 0.465 1 36.72 1 MET B N 1
ATOM 880 C CA . MET B 1 1 ? -4.062 -32.938 -0.941 1 36.72 1 MET B CA 1
ATOM 881 C C . MET B 1 1 ? -5.332 -32.125 -1.196 1 36.72 1 MET B C 1
ATOM 883 O O . MET B 1 1 ? -6.438 -32.594 -0.949 1 36.72 1 MET B O 1
ATOM 887 N N . HIS B 1 2 ? -5.441 -30.812 -0.811 1 51.94 2 HIS B N 1
ATOM 888 C CA . HIS B 1 2 ? -6.73 -30.156 -0.969 1 51.94 2 HIS B CA 1
ATOM 889 C C . HIS B 1 2 ? -7.309 -30.406 -2.359 1 51.94 2 HIS B C 1
ATOM 891 O O . HIS B 1 2 ? -6.594 -30.297 -3.359 1 51.94 2 HIS B O 1
ATOM 897 N N . SER B 1 3 ? -8.266 -3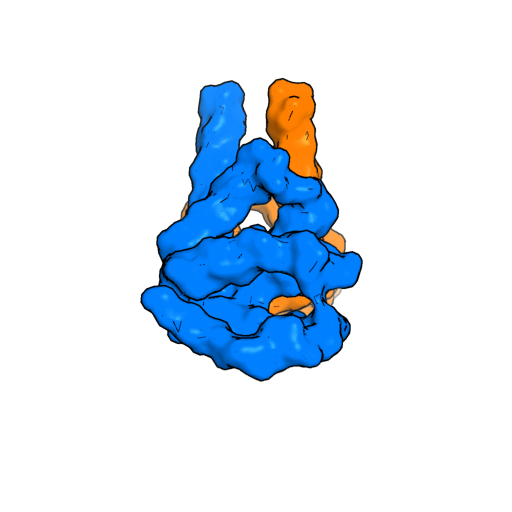1.281 -2.359 1 56.03 3 SER B N 1
ATOM 898 C CA . SER B 1 3 ? -8.922 -31.844 -3.531 1 56.03 3 SER B CA 1
ATOM 899 C C . SER B 1 3 ? -9.484 -30.766 -4.438 1 56.03 3 SER B C 1
ATOM 901 O O . SER B 1 3 ? -10.438 -30.078 -4.07 1 56.03 3 SER B O 1
ATOM 903 N N . VAL B 1 4 ? -8.633 -30.203 -5.25 1 67.38 4 VAL B N 1
ATOM 904 C CA . VAL B 1 4 ? -9.211 -29.453 -6.363 1 67.38 4 VAL B CA 1
ATOM 905 C C . VAL B 1 4 ? -10.242 -30.328 -7.082 1 67.38 4 VAL B C 1
ATOM 907 O O . VAL B 1 4 ? -9.945 -31.469 -7.465 1 67.38 4 VAL B O 1
ATOM 910 N N . PRO B 1 5 ? -11.414 -29.844 -6.957 1 73.06 5 PRO B N 1
ATOM 911 C CA . PRO B 1 5 ? -12.391 -30.672 -7.668 1 73.06 5 PRO B CA 1
ATOM 912 C C . PRO B 1 5 ? -11.953 -31 -9.094 1 73.06 5 PRO B C 1
ATOM 914 O O . PRO B 1 5 ? -11.352 -30.172 -9.766 1 73.06 5 PRO B O 1
ATOM 917 N N . VAL B 1 6 ? -12.117 -32.25 -9.422 1 68.19 6 VAL B N 1
ATOM 918 C CA . VAL B 1 6 ? -11.766 -32.75 -10.75 1 68.19 6 VAL B CA 1
ATOM 919 C C . VAL B 1 6 ? -12.344 -31.828 -11.812 1 68.19 6 VAL B C 1
ATOM 921 O O . VAL B 1 6 ? -11.695 -31.562 -12.836 1 68.19 6 VAL B O 1
ATOM 924 N N . GLY B 1 7 ? -13.477 -31.328 -11.547 1 78 7 GLY B N 1
ATOM 925 C CA . GLY B 1 7 ? -14.148 -30.438 -12.484 1 78 7 GLY B CA 1
ATOM 926 C C . GLY B 1 7 ? -13.359 -29.172 -12.781 1 78 7 GLY B C 1
ATOM 927 O O . GLY B 1 7 ? -13.469 -28.594 -13.867 1 78 7 GLY B O 1
ATOM 928 N N . PHE B 1 8 ? -12.539 -28.828 -11.797 1 79.81 8 PHE B N 1
ATOM 929 C CA . PHE B 1 8 ? -11.695 -27.656 -11.984 1 79.81 8 PHE B CA 1
ATOM 930 C C . PHE B 1 8 ? -10.75 -27.844 -13.164 1 79.81 8 PHE B C 1
ATOM 932 O O . PHE B 1 8 ? -10.57 -26.938 -13.977 1 79.81 8 PHE B O 1
ATOM 939 N N . PHE B 1 9 ? -10.281 -29.062 -13.273 1 79.88 9 PHE B N 1
ATOM 940 C CA . PHE B 1 9 ? -9.289 -29.328 -14.312 1 79.88 9 PHE B CA 1
ATOM 941 C C . PHE B 1 9 ? -9.945 -29.438 -15.68 1 79.88 9 PHE B C 1
ATOM 943 O O . PHE B 1 9 ? -9.266 -29.391 -16.703 1 79.88 9 PHE B O 1
ATOM 950 N N . PHE B 1 10 ? -11.359 -29.484 -15.625 1 82.69 10 PHE B N 1
ATOM 951 C CA . PHE B 1 10 ? -12.094 -29.547 -16.875 1 82.69 10 PHE B CA 1
ATOM 952 C C . PHE B 1 10 ? -12.656 -28.172 -17.25 1 82.69 10 PHE B C 1
ATOM 954 O O . PHE B 1 10 ? -13.172 -27.984 -18.359 1 82.69 10 PHE B O 1
ATOM 961 N N . SER B 1 11 ? -12.492 -27.25 -16.438 1 86.44 11 SER B N 1
ATOM 962 C CA . SER B 1 11 ? -12.969 -25.906 -16.719 1 86.44 11 SER B CA 1
ATOM 963 C C . SER B 1 11 ? -12.047 -25.188 -17.703 1 86.44 11 SER B C 1
ATOM 965 O O . SER B 1 11 ? -10.828 -25.391 -17.672 1 86.44 11 SER B O 1
ATOM 967 N N . PRO B 1 12 ? -12.625 -24.438 -18.625 1 90.56 12 PRO B N 1
ATOM 968 C CA . PRO B 1 12 ? -11.766 -23.625 -19.484 1 90.56 12 PRO B CA 1
ATOM 969 C C . PRO B 1 12 ? -10.797 -22.75 -18.688 1 90.56 12 PRO B C 1
ATOM 971 O O . PRO B 1 12 ? -11.156 -22.219 -17.625 1 90.56 12 PRO B O 1
ATOM 974 N N . LYS B 1 13 ? -9.609 -22.672 -19.219 1 88.25 13 LYS B N 1
ATOM 975 C CA . LYS B 1 13 ? -8.539 -21.938 -18.531 1 88.25 13 LYS B CA 1
ATOM 976 C C . LYS B 1 13 ? -8.969 -20.516 -18.203 1 88.25 13 LYS B C 1
ATOM 978 O O . LYS B 1 13 ? -8.625 -19.984 -17.156 1 88.25 13 LYS B O 1
ATOM 983 N N . GLN B 1 14 ? -9.82 -19.953 -19.031 1 90.44 14 GLN B N 1
ATOM 984 C CA . GLN B 1 14 ? -10.203 -18.547 -18.922 1 90.44 14 GLN B CA 1
ATOM 985 C C . GLN B 1 14 ? -11.156 -18.328 -17.75 1 90.44 14 GLN B C 1
ATOM 987 O O . GLN B 1 14 ? -11.359 -17.188 -17.312 1 90.44 14 GLN B O 1
ATOM 992 N N . LYS B 1 15 ? -11.57 -19.375 -17.266 1 90.12 15 LYS B N 1
ATOM 993 C CA . LYS B 1 15 ? -12.562 -19.25 -16.203 1 90.12 15 LYS B CA 1
ATOM 994 C C . LYS B 1 15 ? -11.969 -19.594 -14.836 1 90.12 15 LYS B C 1
ATOM 996 O O . LYS B 1 15 ? -12.664 -19.562 -13.82 1 90.12 15 LYS B O 1
ATOM 1001 N N . ARG B 1 16 ? -10.773 -19.844 -14.805 1 92.62 16 ARG B N 1
ATOM 1002 C CA . ARG B 1 16 ? -10.172 -20.375 -13.586 1 92.62 16 ARG B CA 1
ATOM 1003 C C . ARG B 1 16 ? -9.781 -19.266 -12.625 1 92.62 16 ARG B C 1
ATOM 1005 O O . ARG B 1 16 ? -9.719 -19.469 -11.414 1 92.62 16 ARG B O 1
ATOM 1012 N N . PHE B 1 17 ? -9.594 -18.062 -13.109 1 93.31 17 PHE B N 1
ATOM 1013 C CA . PHE B 1 17 ? -9.094 -16.969 -12.297 1 93.31 17 PHE B CA 1
ATOM 1014 C C . PHE B 1 17 ? -10.008 -16.703 -11.109 1 93.31 17 PHE B C 1
ATOM 1016 O O . PHE B 1 17 ? -9.555 -16.703 -9.961 1 93.31 17 PHE B O 1
ATOM 1023 N N . PRO B 1 18 ? -11.305 -16.625 -11.32 1 94.38 18 PRO B N 1
ATOM 1024 C CA . PRO B 1 18 ? -12.164 -16.391 -10.164 1 94.38 18 PRO B CA 1
ATOM 1025 C C . PRO B 1 18 ? -12.094 -17.516 -9.133 1 94.38 18 PRO B C 1
ATOM 1027 O O . PRO B 1 18 ? -12.273 -17.266 -7.938 1 94.38 18 PRO B O 1
ATOM 1030 N N . ILE B 1 19 ? -11.812 -18.625 -9.547 1 93.06 19 ILE B N 1
ATOM 1031 C CA . ILE B 1 19 ? -11.719 -19.781 -8.648 1 93.06 19 ILE B CA 1
ATOM 1032 C C . ILE B 1 19 ? -10.461 -19.656 -7.789 1 93.06 19 ILE B C 1
ATOM 1034 O O . ILE B 1 19 ? -10.531 -19.797 -6.566 1 93.06 19 ILE B O 1
ATOM 1038 N N . TRP B 1 20 ? -9.383 -19.375 -8.422 1 94.06 20 TRP B N 1
ATOM 1039 C CA . TRP B 1 20 ? -8.141 -19.203 -7.68 1 94.06 20 TRP B CA 1
ATOM 1040 C C . TRP B 1 20 ? -8.242 -18.047 -6.695 1 94.06 20 TRP B C 1
ATOM 1042 O O . TRP B 1 20 ? -7.824 -18.172 -5.539 1 94.06 20 TRP B O 1
ATOM 1052 N N . LYS B 1 21 ? -8.734 -16.969 -7.191 1 95.88 21 LYS B N 1
ATOM 1053 C CA . LYS B 1 21 ? -8.859 -15.758 -6.387 1 95.88 21 LYS B CA 1
ATOM 1054 C C . LYS B 1 21 ? -9.664 -16.016 -5.121 1 95.88 21 LYS B C 1
ATOM 1056 O O . LYS B 1 21 ? -9.391 -15.445 -4.066 1 95.88 21 LYS B O 1
ATOM 1061 N N . LYS B 1 22 ? -10.562 -16.938 -5.184 1 95.31 22 LYS B N 1
ATOM 1062 C CA . LYS B 1 22 ? -11.406 -17.266 -4.035 1 95.31 22 LYS B CA 1
ATOM 1063 C C . LYS B 1 22 ? -10.742 -18.328 -3.16 1 95.31 22 LYS B C 1
ATOM 1065 O O . LYS B 1 22 ? -10.898 -18.312 -1.938 1 95.31 22 LYS B O 1
ATOM 1070 N N . ALA B 1 23 ? -10.086 -19.234 -3.676 1 95 23 ALA B N 1
ATOM 1071 C CA . ALA B 1 23 ? -9.523 -20.391 -2.98 1 95 23 ALA B CA 1
ATOM 1072 C C . ALA B 1 23 ? -8.344 -19.984 -2.104 1 95 23 ALA B C 1
ATOM 1074 O O . ALA B 1 23 ? -8.18 -20.5 -0.993 1 95 23 ALA B O 1
ATOM 1075 N N . ILE B 1 24 ? -7.555 -19.078 -2.494 1 97.44 24 ILE B N 1
ATOM 1076 C CA . ILE B 1 24 ? -6.281 -18.734 -1.863 1 97.44 24 ILE B CA 1
ATOM 1077 C C . ILE B 1 24 ? -6.531 -18.141 -0.483 1 97.44 24 ILE B C 1
ATOM 1079 O O . ILE B 1 24 ? -5.98 -18.609 0.515 1 97.44 24 ILE B O 1
ATOM 1083 N N . PRO B 1 25 ? -7.43 -17.094 -0.41 1 97.81 25 PRO B N 1
ATOM 1084 C CA . PRO B 1 25 ? -7.656 -16.531 0.924 1 97.81 25 PRO B CA 1
ATOM 1085 C C . PRO B 1 25 ? -8.273 -17.531 1.89 1 97.81 25 PRO B C 1
ATOM 1087 O O . PRO B 1 25 ? -8.102 -17.422 3.105 1 97.81 25 PRO B O 1
ATOM 1090 N N . GLU B 1 26 ? -8.922 -18.562 1.397 1 96.75 26 GLU B N 1
ATOM 1091 C CA . GLU B 1 26 ? -9.625 -19.531 2.227 1 96.75 26 GLU B CA 1
ATOM 1092 C C . GLU B 1 26 ? -8.742 -20.75 2.506 1 96.75 26 GLU B C 1
ATOM 1094 O O . GLU B 1 26 ? -9.109 -21.625 3.301 1 96.75 26 GLU B O 1
ATOM 1099 N N . GLY B 1 27 ? -7.598 -20.844 1.921 1 95.69 27 GLY B N 1
ATOM 1100 C CA . GLY B 1 27 ? -6.754 -22.031 1.981 1 95.69 27 GLY B CA 1
ATOM 1101 C C . GLY B 1 27 ? -5.535 -21.844 2.869 1 95.69 27 GLY B C 1
ATOM 1102 O O . GLY B 1 27 ? -5.531 -20.984 3.758 1 95.69 27 GLY B O 1
ATOM 1103 N N . ASN B 1 28 ? -4.613 -22.797 2.705 1 96.62 28 ASN B N 1
ATOM 1104 C CA . ASN B 1 28 ? -3.342 -22.797 3.42 1 96.62 28 ASN B CA 1
ATOM 1105 C C . ASN B 1 28 ? -2.158 -22.812 2.457 1 96.62 28 ASN B C 1
ATOM 1107 O O . ASN B 1 28 ? -2.324 -22.594 1.257 1 96.62 28 ASN B O 1
ATOM 1111 N N . GLU B 1 29 ? -1.1 -23.094 2.99 1 97.38 29 GLU B N 1
ATOM 1112 C CA . GLU B 1 29 ? 0.116 -23.031 2.184 1 97.38 29 GLU B CA 1
ATOM 1113 C C . GLU B 1 29 ? 0.094 -24.094 1.077 1 97.38 29 GLU B C 1
ATOM 1115 O O . GLU B 1 29 ? 0.614 -23.859 -0.016 1 97.38 29 GLU B O 1
ATOM 1120 N N . SER B 1 30 ? -0.517 -25.219 1.382 1 96.5 30 SER B N 1
ATOM 1121 C CA . SER B 1 30 ? -0.584 -26.266 0.371 1 96.5 30 SER B CA 1
ATOM 1122 C C . SER B 1 30 ? -1.394 -25.828 -0.84 1 96.5 30 SER B C 1
ATOM 1124 O O . SER B 1 30 ? -1.007 -26.078 -1.982 1 96.5 30 SER B O 1
ATOM 1126 N N . ILE B 1 31 ? -2.438 -25.156 -0.609 1 95.31 31 ILE B N 1
ATOM 1127 C CA . ILE B 1 31 ? -3.26 -24.641 -1.692 1 95.31 31 ILE B CA 1
ATOM 1128 C C . ILE B 1 31 ? -2.5 -23.531 -2.43 1 95.31 31 ILE B C 1
ATOM 1130 O O . ILE B 1 31 ? -2.518 -23.484 -3.662 1 95.31 31 ILE B O 1
ATOM 1134 N N . TRP B 1 32 ? -1.816 -22.672 -1.73 1 97.75 32 TRP B N 1
ATOM 1135 C CA . TRP B 1 32 ? -1.015 -21.609 -2.312 1 97.75 32 TRP B CA 1
ATOM 1136 C C . TRP B 1 32 ? 0.054 -22.172 -3.242 1 97.75 32 TRP B C 1
ATOM 1138 O O . TRP B 1 32 ? 0.188 -21.734 -4.387 1 97.75 32 TRP B O 1
ATOM 1148 N N . ASP B 1 33 ? 0.74 -23.234 -2.766 1 96.44 33 ASP B N 1
ATOM 1149 C CA . ASP B 1 33 ? 1.781 -23.891 -3.557 1 96.44 33 ASP B CA 1
ATOM 1150 C C . ASP B 1 33 ? 1.193 -24.547 -4.805 1 96.44 33 ASP B C 1
ATOM 1152 O O . ASP B 1 33 ? 1.811 -24.531 -5.871 1 96.44 33 ASP B O 1
ATOM 1156 N N . PHE B 1 34 ? 0.127 -25.125 -4.613 1 94.31 34 PHE B N 1
ATOM 1157 C CA . PHE B 1 34 ? -0.537 -25.75 -5.746 1 94.31 34 PHE B CA 1
ATOM 1158 C C . PHE B 1 34 ? -0.86 -24.719 -6.824 1 94.31 34 PHE B C 1
ATOM 1160 O O . PHE B 1 34 ? -0.536 -24.922 -7.996 1 94.31 34 PHE B O 1
ATOM 1167 N N . VAL B 1 35 ? -1.497 -23.656 -6.488 1 95.38 35 VAL B N 1
ATOM 1168 C CA . VAL B 1 35 ? -1.854 -22.609 -7.449 1 95.38 35 VAL B CA 1
ATOM 1169 C C . VAL B 1 35 ? -0.59 -22.047 -8.094 1 95.38 35 VAL B C 1
ATOM 1171 O O . VAL B 1 35 ? -0.55 -21.828 -9.305 1 95.38 35 VAL B O 1
ATOM 1174 N N . ALA B 1 36 ? 0.447 -21.906 -7.305 1 95.31 36 ALA B N 1
ATOM 1175 C CA . ALA B 1 36 ? 1.715 -21.359 -7.793 1 95.31 36 ALA B CA 1
ATOM 1176 C C . ALA B 1 36 ? 2.322 -22.266 -8.859 1 95.31 36 ALA B C 1
ATOM 1178 O O . ALA B 1 36 ? 3.053 -21.797 -9.734 1 95.31 36 ALA B O 1
ATOM 1179 N N . SER B 1 37 ? 1.964 -23.5 -8.844 1 92.81 37 SER B N 1
ATOM 1180 C CA . SER B 1 37 ? 2.535 -24.469 -9.773 1 92.81 37 SER B CA 1
ATOM 1181 C C . SER B 1 37 ? 1.693 -24.594 -11.039 1 92.81 37 SER B C 1
ATOM 1183 O O . SER B 1 37 ? 2.051 -25.312 -11.969 1 92.81 37 SER B O 1
ATOM 1185 N N . GLN B 1 38 ? 0.665 -23.797 -11.18 1 89.62 38 GLN B N 1
ATOM 1186 C CA . GLN B 1 38 ? -0.286 -23.953 -12.273 1 89.62 38 GLN B CA 1
ATOM 1187 C C . GLN B 1 38 ? 0.013 -22.969 -13.406 1 89.62 38 GLN B C 1
ATOM 1189 O O . GLN B 1 38 ? -0.827 -22.75 -14.281 1 89.62 38 GLN B O 1
ATOM 1194 N N . ASN B 1 39 ? 1.191 -22.344 -13.484 1 86 39 ASN B N 1
ATOM 1195 C CA . ASN B 1 39 ? 1.566 -21.344 -14.492 1 86 39 ASN B CA 1
ATOM 1196 C C . ASN B 1 39 ? 1.438 -21.906 -15.906 1 86 39 ASN B C 1
ATOM 1198 O O . ASN B 1 39 ? 1.051 -21.188 -16.828 1 86 39 ASN B O 1
ATOM 1202 N N . VAL B 1 40 ? 1.617 -23.172 -16.062 1 78.5 40 VAL B N 1
ATOM 1203 C CA . VAL B 1 40 ? 1.599 -23.812 -17.375 1 78.5 40 VAL B CA 1
ATOM 1204 C C . VAL B 1 40 ? 0.16 -23.922 -17.875 1 78.5 40 VAL B C 1
ATOM 1206 O O . VAL B 1 40 ? -0.078 -24.031 -19.078 1 78.5 40 VAL B O 1
ATOM 1209 N N . PHE B 1 41 ? -0.778 -23.75 -17 1 80.06 41 PHE B N 1
ATOM 1210 C CA . PHE B 1 41 ? -2.18 -23.938 -17.344 1 80.06 41 PHE B CA 1
ATOM 1211 C C . PHE B 1 41 ? -2.924 -22.609 -17.375 1 80.06 41 PHE B C 1
ATOM 1213 O O . PHE B 1 41 ? -4.156 -22.578 -17.391 1 80.06 41 PHE B O 1
ATOM 1220 N N . THR B 1 42 ? -2.195 -21.594 -17.375 1 84.81 42 THR B N 1
ATOM 1221 C CA . THR B 1 42 ? -2.842 -20.281 -17.391 1 84.81 42 THR B CA 1
ATOM 1222 C C . THR B 1 42 ? -2.529 -19.547 -18.688 1 84.81 42 THR B C 1
ATOM 1224 O O . THR B 1 42 ? -1.467 -19.75 -19.281 1 84.81 42 THR B O 1
ATOM 1227 N N . ILE B 1 43 ? -3.461 -18.844 -19.25 1 86.69 43 ILE B N 1
ATOM 1228 C CA . ILE B 1 43 ? -3.271 -18.031 -20.438 1 86.69 43 ILE B CA 1
ATOM 1229 C C . ILE B 1 43 ? -2.572 -16.719 -20.062 1 86.69 43 ILE B C 1
ATOM 1231 O O . ILE B 1 43 ? -1.63 -16.297 -20.734 1 86.69 43 ILE B O 1
ATOM 1235 N N . ASP B 1 44 ? -3.039 -16.062 -19.031 1 92.75 44 ASP B N 1
ATOM 1236 C CA . ASP B 1 44 ? -2.457 -14.844 -18.5 1 92.75 44 ASP B CA 1
ATOM 1237 C C . ASP B 1 44 ? -1.755 -15.102 -17.172 1 92.75 44 ASP B C 1
ATOM 1239 O O . ASP B 1 44 ? -2.41 -15.258 -16.141 1 92.75 44 ASP B O 1
ATOM 1243 N N . PRO B 1 45 ? -0.454 -15.117 -17.188 1 92.31 45 PRO B N 1
ATOM 1244 C CA . PRO B 1 45 ? 0.275 -15.414 -15.953 1 92.31 45 PRO B CA 1
ATOM 1245 C C . PRO B 1 45 ? -0.066 -14.445 -14.82 1 92.31 45 PRO B C 1
ATOM 1247 O O . PRO B 1 45 ? -0.007 -14.82 -13.641 1 92.31 45 PRO B O 1
ATOM 1250 N N . ASN B 1 46 ? -0.489 -13.258 -15.141 1 95 46 ASN B N 1
ATOM 1251 C CA . ASN B 1 46 ? -0.802 -12.258 -14.133 1 95 46 ASN B CA 1
ATOM 1252 C C . ASN B 1 46 ? -2.02 -12.648 -13.305 1 95 46 ASN B C 1
ATOM 1254 O O . ASN B 1 46 ? -2.199 -12.164 -12.188 1 95 46 ASN B O 1
ATOM 1258 N N . GLU B 1 47 ? -2.844 -13.508 -13.906 1 94.88 47 GLU B N 1
ATOM 1259 C CA . GLU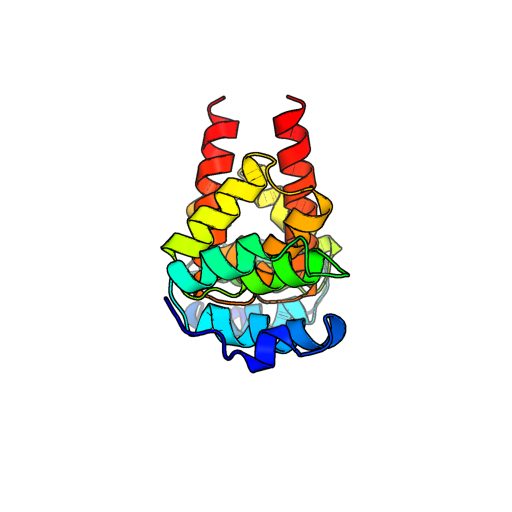 B 1 47 ? -3.99 -13.992 -13.148 1 94.88 47 GLU B CA 1
ATOM 1260 C C . GLU B 1 47 ? -3.545 -14.852 -11.969 1 94.88 47 GLU B C 1
ATOM 1262 O O . GLU B 1 47 ? -4.105 -14.75 -10.875 1 94.88 47 GLU B O 1
ATOM 1267 N N . ILE B 1 48 ? -2.545 -15.68 -12.195 1 95.56 48 ILE B N 1
ATOM 1268 C CA . ILE B 1 48 ? -1.998 -16.516 -11.133 1 95.56 48 ILE B CA 1
ATOM 1269 C C . ILE B 1 48 ? -1.262 -15.648 -10.117 1 95.56 48 ILE B C 1
ATOM 1271 O O . ILE B 1 48 ? -1.489 -15.758 -8.906 1 95.56 48 ILE B O 1
ATOM 1275 N N . ILE B 1 49 ? -0.524 -14.711 -10.602 1 97.12 49 ILE B N 1
ATOM 1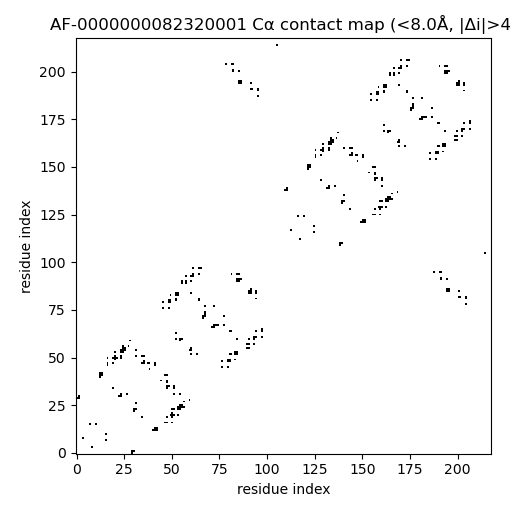276 C CA . ILE B 1 49 ? 0.26 -13.82 -9.75 1 97.12 49 ILE B CA 1
ATO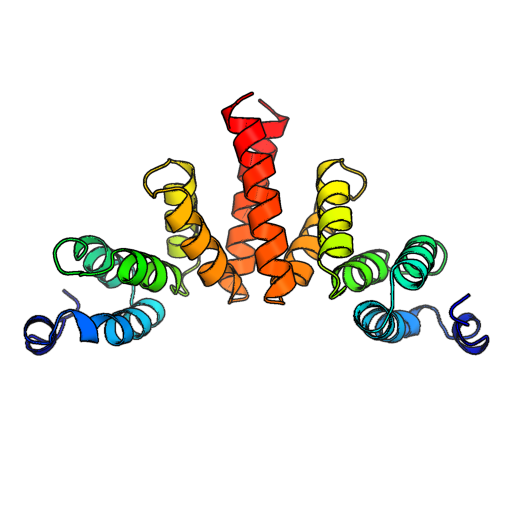M 1277 C C . ILE B 1 49 ? -0.671 -13.031 -8.836 1 97.12 49 ILE B C 1
ATOM 1279 O O . ILE B 1 49 ? -0.458 -12.984 -7.617 1 97.12 49 ILE B O 1
ATOM 1283 N N . ALA B 1 50 ? -1.704 -12.484 -9.391 1 97.5 50 ALA B N 1
ATOM 1284 C CA . ALA B 1 50 ? -2.688 -11.727 -8.625 1 97.5 50 ALA B CA 1
ATOM 1285 C C . ALA B 1 50 ? -3.385 -12.609 -7.594 1 97.5 50 ALA B C 1
ATOM 1287 O O . ALA B 1 50 ? -3.621 -12.188 -6.461 1 97.5 50 ALA B O 1
ATOM 1288 N N . SER B 1 51 ? -3.75 -13.812 -7.977 1 97 51 SER B N 1
ATOM 1289 C CA . SER B 1 51 ? -4.434 -14.719 -7.062 1 97 51 SER B CA 1
ATOM 1290 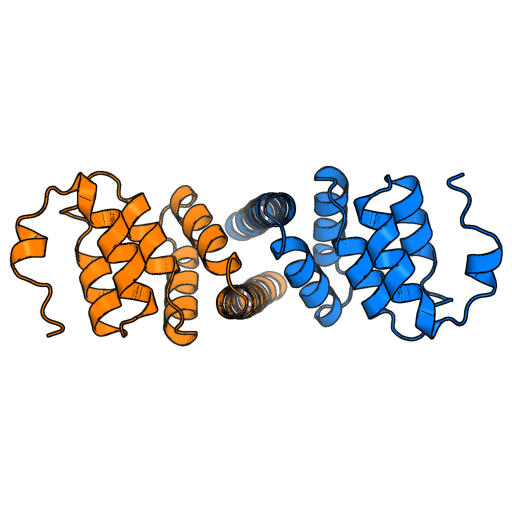C C . SER B 1 51 ? -3.564 -15.039 -5.852 1 97 51 SER B C 1
ATOM 1292 O O . SER B 1 51 ? -4.039 -15.008 -4.715 1 97 51 SER B O 1
ATOM 1294 N N . LEU B 1 52 ? -2.314 -15.328 -6.129 1 97.88 52 LEU B N 1
ATOM 1295 C CA . LEU B 1 52 ? -1.375 -15.672 -5.07 1 97.88 52 LEU B CA 1
ATOM 1296 C C . LEU B 1 52 ? -1.215 -14.523 -4.082 1 97.88 52 LEU B C 1
ATOM 1298 O O . LEU B 1 52 ? -1.052 -14.75 -2.881 1 97.88 52 LEU B O 1
ATOM 1302 N N . ALA B 1 53 ? -1.373 -13.336 -4.488 1 98.44 53 ALA B N 1
ATOM 1303 C CA . ALA B 1 53 ? -1.166 -12.133 -3.688 1 98.44 53 ALA B CA 1
ATOM 1304 C C . ALA B 1 53 ? -2.383 -11.836 -2.812 1 98.44 53 ALA B C 1
ATOM 1306 O O . ALA B 1 53 ? -2.367 -10.906 -2.008 1 98.44 53 ALA B O 1
ATOM 1307 N N . CYS B 1 54 ? -3.434 -12.594 -2.924 1 98.25 54 CYS B N 1
ATOM 1308 C CA . CYS B 1 54 ? -4.652 -12.367 -2.156 1 98.25 54 CYS B CA 1
ATOM 1309 C C . CYS B 1 54 ? -4.633 -13.156 -0.853 1 98.25 54 CYS B C 1
ATOM 1311 O O . CYS B 1 54 ? -5.613 -13.164 -0.109 1 98.25 54 CYS B O 1
ATOM 1313 N N . SER B 1 55 ? -3.625 -13.883 -0.541 1 98.56 55 SER B N 1
ATOM 1314 C CA . SER B 1 55 ? -3.553 -14.641 0.702 1 98.56 55 SER B CA 1
ATOM 1315 C C . SER B 1 55 ? -3.848 -13.758 1.91 1 98.56 55 SER B C 1
ATOM 1317 O O . SER B 1 55 ? -3.469 -12.586 1.935 1 98.56 55 SER B O 1
ATOM 1319 N N . LYS B 1 56 ? -4.355 -14.414 2.98 1 98.12 56 LYS B N 1
ATOM 1320 C CA . LYS B 1 56 ? -4.613 -13.703 4.234 1 98.12 56 LYS B CA 1
ATOM 1321 C C . LYS B 1 56 ? -3.619 -14.125 5.312 1 98.12 56 LYS B C 1
ATOM 1323 O O . LYS B 1 56 ? -3.721 -13.688 6.461 1 98.12 56 LYS B O 1
ATOM 1328 N N . ASN B 1 57 ? -2.801 -14.992 4.934 1 98.19 57 ASN B N 1
ATOM 1329 C CA . ASN B 1 57 ? -1.771 -15.469 5.852 1 98.19 57 ASN B CA 1
ATOM 1330 C C . ASN B 1 57 ? -0.522 -14.594 5.793 1 98.19 57 ASN B C 1
ATOM 1332 O O . ASN B 1 57 ? 0.158 -14.547 4.766 1 98.19 57 ASN B O 1
ATOM 1336 N N . ALA B 1 58 ? -0.153 -13.992 6.938 1 97.94 58 ALA B N 1
ATOM 1337 C CA . ALA B 1 58 ? 0.935 -13.023 6.984 1 97.94 58 ALA B CA 1
ATOM 1338 C C . ALA B 1 58 ? 2.258 -13.656 6.562 1 97.94 58 ALA B C 1
ATOM 1340 O O . ALA B 1 58 ? 3.059 -13.031 5.863 1 97.94 58 ALA B O 1
ATOM 1341 N N . SER B 1 59 ? 2.467 -14.859 6.988 1 98.06 59 SER B N 1
ATOM 1342 C CA . SER B 1 59 ? 3.719 -15.539 6.66 1 98.06 59 SER B CA 1
ATOM 1343 C C . SER B 1 59 ? 3.822 -15.812 5.164 1 98.06 59 SER B C 1
ATOM 1345 O O . SER B 1 59 ? 4.91 -15.727 4.586 1 98.06 59 SER B O 1
ATOM 1347 N N . ILE B 1 60 ? 2.756 -16.172 4.5 1 98.62 60 ILE B N 1
ATOM 1348 C CA . ILE B 1 60 ? 2.721 -16.438 3.066 1 98.62 60 ILE B CA 1
ATOM 1349 C C . ILE B 1 60 ? 2.941 -15.133 2.299 1 98.62 60 ILE B C 1
ATOM 1351 O O . ILE B 1 60 ? 3.682 -15.102 1.313 1 98.62 60 ILE B O 1
ATOM 1355 N N . ILE B 1 61 ? 2.266 -14.023 2.744 1 98.69 61 ILE B N 1
ATOM 1356 C CA . ILE B 1 61 ? 2.426 -12.711 2.121 1 98.69 61 ILE B CA 1
ATOM 1357 C C . ILE B 1 61 ? 3.895 -12.297 2.17 1 98.69 61 ILE B C 1
ATOM 1359 O O . ILE B 1 61 ? 4.457 -11.859 1.162 1 98.69 61 ILE B O 1
ATOM 1363 N N . GLU B 1 62 ? 4.523 -12.477 3.316 1 97.94 62 GLU B N 1
ATOM 1364 C CA . GLU B 1 62 ? 5.938 -12.148 3.48 1 97.94 62 GLU B CA 1
ATOM 1365 C C . GLU B 1 62 ? 6.805 -12.953 2.518 1 97.94 62 GLU B C 1
ATOM 1367 O O . GLU B 1 62 ? 7.719 -12.414 1.893 1 97.94 62 GLU B O 1
ATOM 1372 N N . LYS B 1 63 ? 6.551 -14.25 2.51 1 97.19 63 LYS B N 1
ATOM 1373 C CA . LYS B 1 63 ? 7.273 -15.125 1.586 1 97.19 63 LYS B CA 1
ATOM 1374 C C . LYS B 1 63 ? 7.156 -14.625 0.15 1 97.19 63 LYS B C 1
ATOM 1376 O O . LYS B 1 63 ? 8.148 -14.578 -0.582 1 97.19 63 LYS B O 1
ATOM 1381 N N . TYR B 1 64 ? 5.988 -14.258 -0.232 1 97.88 64 TYR B N 1
ATOM 1382 C CA . TYR B 1 64 ? 5.738 -13.82 -1.603 1 97.88 64 TYR B CA 1
ATOM 1383 C C . TYR B 1 64 ? 6.438 -12.5 -1.896 1 97.88 64 TYR B C 1
ATOM 1385 O O . TYR B 1 64 ? 7.043 -12.336 -2.957 1 97.88 64 TYR B O 1
ATOM 1393 N N . LEU B 1 65 ? 6.441 -11.5 -1.015 1 97.25 65 LEU B N 1
ATOM 1394 C CA . LEU B 1 65 ? 7.137 -10.227 -1.161 1 97.25 65 LEU B CA 1
ATOM 1395 C C . LEU B 1 65 ? 8.641 -10.438 -1.315 1 97.25 65 LEU B C 1
ATOM 1397 O O . LEU B 1 65 ? 9.281 -9.781 -2.139 1 97.25 65 LEU B O 1
ATOM 1401 N N . ASN B 1 66 ? 9.188 -11.367 -0.557 1 95.38 66 ASN B N 1
ATOM 1402 C CA . ASN B 1 66 ? 10.602 -11.672 -0.691 1 95.38 66 ASN B CA 1
ATOM 1403 C C . ASN B 1 66 ? 10.93 -12.227 -2.076 1 95.38 66 ASN B C 1
ATOM 1405 O O . ASN B 1 66 ? 11.984 -11.922 -2.637 1 95.38 66 ASN B O 1
ATOM 1409 N N . MET B 1 67 ? 10.039 -13.023 -2.621 1 94.94 67 MET B N 1
ATOM 1410 C CA . MET B 1 67 ? 10.227 -13.57 -3.959 1 94.94 67 MET B CA 1
ATOM 1411 C C . MET B 1 67 ? 10.297 -12.461 -5 1 94.94 67 MET B C 1
ATOM 1413 O O . MET B 1 67 ? 11.039 -12.555 -5.977 1 94.94 67 MET B O 1
ATOM 1417 N N . THR B 1 68 ? 9.453 -11.367 -4.836 1 94.19 68 THR B N 1
ATOM 1418 C CA . THR B 1 68 ? 9.484 -10.242 -5.773 1 94.19 68 THR B CA 1
ATOM 1419 C C . THR B 1 68 ? 10.844 -9.539 -5.727 1 94.19 68 THR B C 1
ATOM 1421 O O . THR B 1 68 ? 11.336 -9.078 -6.754 1 94.19 68 THR B O 1
ATOM 1424 N N . ARG B 1 69 ? 11.461 -9.453 -4.594 1 88.44 69 ARG B N 1
ATOM 1425 C CA . ARG B 1 69 ? 12.734 -8.773 -4.41 1 88.44 69 ARG B CA 1
ATOM 1426 C C . ARG B 1 69 ? 13.883 -9.594 -4.984 1 88.44 69 ARG B C 1
ATOM 1428 O O . ARG B 1 69 ? 14.828 -9.047 -5.559 1 88.44 69 ARG B O 1
ATOM 1435 N N . GLU B 1 70 ? 13.797 -10.875 -4.859 1 87.81 70 GLU B N 1
ATOM 1436 C CA . GLU B 1 70 ? 14.836 -11.781 -5.336 1 87.81 70 GLU B CA 1
ATOM 1437 C C . GLU B 1 70 ? 14.734 -11.992 -6.844 1 87.81 70 GLU B C 1
ATOM 1439 O O . GLU B 1 70 ? 15.508 -12.766 -7.422 1 87.81 70 GLU B O 1
ATOM 1444 N N . ASN B 1 71 ? 13.914 -11.234 -7.504 1 79.38 71 ASN B N 1
ATOM 1445 C CA . ASN B 1 71 ? 13.727 -11.281 -8.953 1 79.38 71 ASN B CA 1
ATOM 1446 C C . ASN B 1 71 ? 13.258 -12.648 -9.422 1 79.38 71 ASN B C 1
ATOM 1448 O O . ASN B 1 71 ? 13.688 -13.141 -10.469 1 79.38 71 ASN B O 1
ATOM 1452 N N . GLN B 1 72 ? 12.43 -13.242 -8.625 1 84.5 72 GLN B N 1
ATOM 1453 C CA . GLN B 1 72 ? 11.812 -14.484 -9.078 1 84.5 72 GLN B CA 1
ATOM 1454 C C . GLN B 1 72 ? 10.531 -14.211 -9.852 1 84.5 72 GLN B C 1
ATOM 1456 O O . GLN B 1 72 ? 10.008 -15.094 -10.539 1 84.5 72 GLN B O 1
ATOM 1461 N N . ILE B 1 73 ? 10.133 -12.922 -9.727 1 84.19 73 ILE B N 1
ATOM 1462 C CA . ILE B 1 73 ? 8.969 -12.414 -10.445 1 84.19 73 ILE B CA 1
ATOM 1463 C C . ILE B 1 73 ? 9.367 -11.195 -11.273 1 84.19 73 ILE B C 1
ATOM 1465 O O . ILE B 1 73 ? 10.266 -10.445 -10.891 1 84.19 73 ILE B O 1
ATOM 1469 N N . PHE B 1 74 ? 8.875 -10.992 -12.523 1 85.06 74 PHE B N 1
ATOM 1470 C CA . PHE B 1 74 ? 9.219 -9.844 -13.359 1 85.06 74 PHE B CA 1
ATOM 1471 C C . PHE B 1 74 ? 8.773 -8.539 -12.695 1 85.06 74 PHE B C 1
ATOM 1473 O O . PHE B 1 74 ? 7.797 -8.523 -11.953 1 85.06 74 PHE B O 1
ATOM 1480 N N . ASN B 1 75 ? 9.445 -7.457 -13.016 1 86.44 75 ASN B N 1
ATOM 1481 C CA . ASN B 1 75 ? 9.172 -6.148 -12.43 1 86.44 75 ASN B CA 1
ATOM 1482 C C . ASN B 1 75 ? 7.715 -5.742 -12.609 1 86.44 75 ASN B C 1
ATOM 1484 O O . ASN B 1 75 ? 7.082 -5.246 -11.68 1 86.44 75 ASN B O 1
ATOM 1488 N N . SER B 1 76 ? 7.207 -5.918 -13.75 1 90.62 76 SER B N 1
ATOM 1489 C CA . SER B 1 76 ? 5.816 -5.566 -14.023 1 90.62 76 SER B CA 1
ATOM 1490 C C . SER B 1 76 ? 4.859 -6.391 -13.18 1 90.62 76 SER B C 1
ATOM 1492 O O . SER B 1 76 ? 3.846 -5.875 -12.695 1 90.62 76 SER B O 1
ATOM 1494 N N . SER B 1 77 ? 5.23 -7.73 -12.984 1 94.69 77 SER B N 1
ATOM 1495 C CA . SER B 1 77 ? 4.383 -8.609 -12.188 1 94.69 77 SER B CA 1
ATOM 1496 C C . SER B 1 77 ? 4.516 -8.312 -10.703 1 94.69 77 SER B C 1
ATOM 1498 O O . SER B 1 77 ? 3.555 -8.461 -9.945 1 94.69 77 SER B O 1
ATOM 1500 N N . ALA B 1 78 ? 5.695 -7.789 -10.391 1 95.25 78 ALA B N 1
ATOM 1501 C CA . ALA B 1 78 ? 5.875 -7.383 -9 1 95.25 78 ALA B CA 1
ATOM 1502 C C . ALA B 1 78 ? 4.91 -6.262 -8.625 1 95.25 78 ALA B C 1
ATOM 1504 O O . ALA B 1 78 ? 4.395 -6.223 -7.504 1 95.25 78 ALA B O 1
ATOM 1505 N N . ASN B 1 79 ? 4.562 -5.328 -9.523 1 95.56 79 ASN B N 1
ATOM 1506 C CA . ASN B 1 79 ? 3.602 -4.258 -9.289 1 95.56 79 ASN B CA 1
ATOM 1507 C C . ASN B 1 79 ? 2.211 -4.809 -8.992 1 95.56 79 ASN B C 1
ATOM 1509 O O . ASN B 1 79 ? 1.468 -4.234 -8.195 1 95.56 79 ASN B O 1
ATOM 1513 N N . ILE B 1 80 ? 1.907 -5.871 -9.664 1 97 80 ILE B N 1
ATOM 1514 C CA . ILE B 1 80 ? 0.623 -6.52 -9.43 1 97 80 ILE B CA 1
ATOM 1515 C C . ILE B 1 80 ? 0.581 -7.074 -8 1 97 80 ILE B C 1
ATOM 1517 O O . ILE B 1 80 ? -0.424 -6.926 -7.305 1 97 80 ILE B O 1
ATOM 1521 N N . VAL B 1 81 ? 1.65 -7.664 -7.52 1 97.81 81 VAL B N 1
ATOM 1522 C CA . VAL B 1 81 ? 1.736 -8.211 -6.172 1 97.81 81 VAL B CA 1
ATOM 1523 C C . VAL B 1 81 ? 1.558 -7.094 -5.145 1 97.81 81 VAL B C 1
ATOM 1525 O O . VAL B 1 81 ?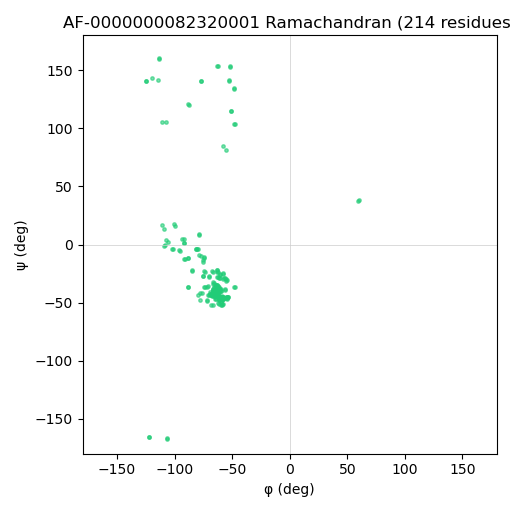 0.738 -7.207 -4.23 1 97.81 81 VAL B O 1
ATOM 1528 N N . TYR B 1 82 ? 2.307 -6.039 -5.309 1 97.69 82 TYR B N 1
ATOM 1529 C CA . TYR B 1 82 ? 2.232 -4.93 -4.363 1 97.69 82 TYR B CA 1
ATOM 1530 C C . TYR B 1 82 ? 0.822 -4.355 -4.301 1 97.69 82 TYR B C 1
ATOM 1532 O O . TYR B 1 82 ? 0.289 -4.117 -3.215 1 97.69 82 TYR B O 1
ATOM 1540 N N . ASP B 1 83 ? 0.202 -4.164 -5.41 1 97.81 83 ASP B N 1
ATOM 1541 C CA . ASP B 1 83 ? -1.152 -3.627 -5.496 1 97.81 83 ASP B CA 1
ATOM 1542 C C . ASP B 1 83 ? -2.141 -4.508 -4.734 1 97.81 83 ASP B C 1
ATOM 1544 O O . ASP B 1 83 ? -2.928 -4.016 -3.926 1 97.81 83 ASP B O 1
ATOM 1548 N N . LYS B 1 84 ? -2.115 -5.805 -5.027 1 98.06 84 LYS B N 1
ATOM 1549 C CA . LYS B 1 84 ? -3.061 -6.734 -4.418 1 98.06 84 LYS B CA 1
ATOM 1550 C C . LYS B 1 84 ? -2.814 -6.871 -2.92 1 98.06 84 LYS B C 1
ATOM 1552 O O . LYS B 1 84 ? -3.76 -6.902 -2.129 1 98.06 84 LYS B O 1
ATOM 1557 N N . VAL B 1 85 ? -1.563 -6.906 -2.484 1 98.31 85 VAL B N 1
ATOM 1558 C CA . VAL B 1 85 ? -1.195 -7.043 -1.079 1 98.31 85 VAL B CA 1
ATOM 1559 C C . VAL B 1 85 ? -1.653 -5.809 -0.305 1 98.31 85 VAL B C 1
ATOM 1561 O O . VAL B 1 85 ? -2.168 -5.922 0.81 1 98.31 85 VAL B O 1
ATOM 1564 N N . CYS B 1 86 ? -1.59 -4.656 -0.893 1 98.25 86 CYS B N 1
ATOM 1565 C CA . CYS B 1 86 ? -1.864 -3.398 -0.207 1 98.25 86 CYS B CA 1
ATOM 1566 C C . CYS B 1 86 ? -3.363 -3.156 -0.091 1 98.25 86 CYS B C 1
ATOM 1568 O O . CYS B 1 86 ? -3.795 -2.211 0.573 1 98.25 86 CYS B O 1
ATOM 1570 N N . GLU B 1 87 ? -4.16 -4.066 -0.689 1 96.75 87 GLU B N 1
ATOM 1571 C CA . GLU B 1 87 ? -5.605 -3.893 -0.629 1 96.75 87 GLU B CA 1
ATOM 1572 C C . GLU B 1 87 ? -6.148 -4.23 0.758 1 96.75 87 GLU B C 1
ATOM 1574 O O . GLU B 1 87 ? -7.234 -3.783 1.133 1 96.75 87 GLU B O 1
ATOM 1579 N N . THR B 1 88 ? -5.406 -5.039 1.51 1 97.12 88 THR B N 1
ATOM 1580 C CA . THR B 1 88 ? -5.875 -5.445 2.83 1 97.12 88 THR B CA 1
ATOM 1581 C C . THR B 1 88 ? -4.984 -4.863 3.922 1 97.12 88 THR B C 1
ATOM 1583 O O . THR B 1 88 ? -3.84 -4.484 3.662 1 97.12 88 THR B O 1
ATOM 1586 N N . GLN B 1 89 ? -5.531 -4.812 5.141 1 96.94 89 GLN B N 1
ATOM 1587 C CA . GLN B 1 89 ? -4.773 -4.281 6.27 1 96.94 89 GLN B CA 1
ATOM 1588 C C . GLN B 1 89 ? -3.596 -5.188 6.613 1 96.94 89 GLN B C 1
ATOM 1590 O O . GLN B 1 89 ? -2.488 -4.707 6.863 1 96.94 89 GLN B O 1
ATOM 1595 N N . ILE B 1 90 ? -3.875 -6.477 6.629 1 97.69 90 ILE B N 1
ATOM 1596 C CA . ILE B 1 90 ? -2.828 -7.445 6.93 1 97.69 90 ILE B CA 1
ATOM 1597 C C . ILE B 1 90 ? -1.717 -7.344 5.887 1 97.69 90 ILE B C 1
ATOM 1599 O O . ILE B 1 90 ? -0.532 -7.352 6.23 1 97.69 90 ILE B O 1
ATOM 1603 N N . GLY B 1 91 ? -2.096 -7.285 4.629 1 98.19 91 GLY B N 1
ATOM 1604 C CA . GLY B 1 91 ? -1.137 -7.156 3.543 1 98.19 91 GLY B CA 1
ATOM 1605 C C . GLY B 1 91 ? -0.318 -5.883 3.617 1 98.19 91 GLY B C 1
ATOM 1606 O O . GLY B 1 91 ? 0.897 -5.906 3.408 1 98.19 91 GLY B O 1
ATOM 1607 N N . ARG B 1 92 ? -1.006 -4.781 3.959 1 97.5 92 ARG B N 1
ATOM 1608 C CA . ARG B 1 92 ? -0.317 -3.502 4.074 1 97.5 92 ARG B CA 1
ATOM 1609 C C . ARG B 1 92 ? 0.713 -3.533 5.199 1 97.5 92 ARG B C 1
ATOM 1611 O O . ARG B 1 92 ? 1.836 -3.053 5.031 1 97.5 92 ARG B O 1
ATOM 1618 N N . SER B 1 93 ? 0.32 -4.02 6.305 1 97.56 93 SER B N 1
ATOM 1619 C CA . SER B 1 93 ? 1.251 -4.125 7.422 1 97.56 93 SER B CA 1
ATOM 1620 C C . SER B 1 93 ? 2.471 -4.961 7.047 1 97.56 93 SER B C 1
ATOM 1622 O O . SER B 1 93 ? 3.605 -4.574 7.332 1 97.56 93 SER B O 1
ATOM 1624 N N . ALA B 1 94 ? 2.275 -6.113 6.434 1 97.94 94 ALA B N 1
ATOM 1625 C CA . ALA B 1 94 ? 3.367 -6.98 6 1 97.94 94 ALA B CA 1
ATOM 1626 C C . ALA B 1 94 ? 4.25 -6.277 4.969 1 97.94 94 ALA B C 1
ATOM 1628 O O . ALA B 1 94 ? 5.473 -6.43 4.984 1 97.94 94 ALA B O 1
ATOM 1629 N N . PHE B 1 95 ? 3.611 -5.516 4.047 1 98.12 95 PHE B N 1
ATOM 1630 C CA . PHE B 1 95 ? 4.336 -4.812 2.996 1 98.12 95 PHE B CA 1
ATOM 1631 C C . PHE B 1 95 ? 5.242 -3.74 3.586 1 98.12 95 PHE B C 1
ATOM 1633 O O . PHE B 1 95 ? 6.402 -3.611 3.188 1 98.12 95 PHE B O 1
ATOM 1640 N N . ILE B 1 96 ? 4.727 -2.957 4.543 1 96.62 96 ILE B N 1
ATOM 1641 C CA . ILE B 1 96 ? 5.516 -1.913 5.184 1 96.62 96 ILE B CA 1
ATOM 1642 C C . ILE B 1 96 ? 6.684 -2.541 5.941 1 96.62 96 ILE B C 1
ATOM 1644 O O . ILE B 1 96 ? 7.809 -2.035 5.887 1 96.62 96 ILE B O 1
ATOM 1648 N N . ASP B 1 97 ? 6.453 -3.582 6.613 1 95.75 97 ASP B N 1
ATOM 1649 C CA . ASP B 1 97 ? 7.543 -4.285 7.289 1 95.75 97 ASP B CA 1
ATOM 1650 C C . ASP B 1 97 ? 8.609 -4.734 6.293 1 95.75 97 ASP B C 1
ATOM 1652 O O . ASP B 1 97 ? 9.805 -4.609 6.555 1 95.75 97 ASP B O 1
ATOM 1656 N N . PHE B 1 98 ? 8.203 -5.32 5.227 1 95.81 98 PHE B N 1
ATOM 1657 C CA . PHE B 1 98 ? 9.094 -5.754 4.152 1 95.81 98 PHE B CA 1
ATOM 1658 C C . PHE B 1 98 ? 9.938 -4.59 3.648 1 95.81 98 PHE B C 1
ATOM 1660 O O . PHE B 1 98 ? 11.148 -4.734 3.455 1 95.81 98 PHE B O 1
ATOM 1667 N N . LEU B 1 99 ? 9.359 -3.416 3.406 1 92.81 99 LEU B N 1
ATOM 1668 C CA . LEU B 1 99 ? 10.062 -2.24 2.902 1 92.81 99 LEU B CA 1
ATOM 1669 C C . LEU B 1 99 ? 11.109 -1.764 3.898 1 92.81 99 LEU B C 1
ATOM 1671 O O . LEU B 1 99 ? 12.195 -1.331 3.502 1 92.81 99 LEU B O 1
ATOM 1675 N N . LYS B 1 100 ? 10.711 -1.762 5.172 1 91.88 100 LYS B N 1
ATOM 1676 C CA . LYS B 1 100 ? 11.648 -1.349 6.211 1 91.88 100 LYS B CA 1
ATOM 1677 C C . LYS B 1 100 ? 12.938 -2.164 6.145 1 91.88 100 LYS B C 1
ATOM 1679 O O . LYS B 1 100 ? 14.031 -1.61 6.246 1 91.88 100 LYS B O 1
ATOM 1684 N N . VAL B 1 101 ? 12.781 -3.418 6.023 1 90.62 101 VAL B N 1
ATOM 1685 C CA . VAL B 1 101 ? 13.938 -4.312 5.953 1 90.62 101 VAL B CA 1
ATOM 1686 C C . VAL B 1 101 ? 14.758 -3.998 4.703 1 90.62 101 VAL B C 1
ATOM 1688 O O . VAL B 1 101 ? 15.984 -3.91 4.77 1 90.62 101 VAL B O 1
ATOM 1691 N N . GLU B 1 102 ? 14.07 -3.795 3.58 1 86.5 102 GLU B N 1
ATOM 1692 C CA . GLU B 1 102 ? 14.758 -3.52 2.322 1 86.5 102 GLU B CA 1
ATOM 1693 C C . GLU B 1 102 ? 15.5 -2.188 2.377 1 86.5 102 GLU B C 1
ATOM 1695 O O . GLU B 1 102 ? 16.625 -2.076 1.887 1 86.5 102 GLU B O 1
ATOM 1700 N N . PHE B 1 103 ? 14.875 -1.214 2.998 1 83.31 103 PHE B N 1
ATOM 1701 C CA . PHE B 1 103 ? 15.484 0.104 3.117 1 83.31 103 PHE B CA 1
ATOM 1702 C C . PHE B 1 103 ? 16.672 0.065 4.074 1 83.31 103 PHE B C 1
ATOM 1704 O O . PHE B 1 103 ? 17.688 0.721 3.842 1 83.31 103 PHE B O 1
ATOM 1711 N N . ASP B 1 104 ? 16.516 -0.6 5.172 1 82.94 104 ASP B N 1
ATOM 1712 C CA . ASP B 1 104 ? 17.625 -0.736 6.109 1 82.94 104 ASP B CA 1
ATOM 1713 C C . ASP B 1 104 ? 18.844 -1.355 5.43 1 82.94 104 ASP B C 1
ATOM 1715 O O . ASP B 1 104 ? 19.984 -0.956 5.699 1 82.94 104 ASP B O 1
ATOM 1719 N N . GLN B 1 105 ? 18.578 -2.27 4.609 1 79.44 105 GLN B N 1
ATOM 1720 C CA . GLN B 1 105 ? 19.656 -2.926 3.883 1 79.44 105 GLN B CA 1
ATOM 1721 C C . GLN B 1 105 ? 20.344 -1.962 2.912 1 79.44 105 GLN B C 1
ATOM 1723 O O . GLN B 1 105 ? 21.562 -2.014 2.723 1 79.44 105 GLN B O 1
ATOM 1728 N N . ILE B 1 106 ? 19.531 -1.12 2.426 1 68 106 ILE B N 1
ATOM 1729 C CA . ILE B 1 106 ? 20.047 -0.167 1.448 1 68 106 ILE B CA 1
ATOM 1730 C C . ILE B 1 106 ? 20.844 0.931 2.164 1 68 106 ILE B C 1
ATOM 1732 O O . ILE B 1 106 ? 21.891 1.363 1.685 1 68 106 ILE B O 1
ATOM 1736 N N . MET B 1 107 ? 20.328 1.392 3.266 1 66.75 107 MET B N 1
ATOM 1737 C CA . MET B 1 107 ? 20.984 2.479 3.984 1 66.75 107 MET B CA 1
ATOM 1738 C C . MET B 1 107 ? 22.281 1.998 4.629 1 66.75 107 MET B C 1
ATOM 1740 O O . MET B 1 107 ? 23.156 2.803 4.93 1 66.75 107 MET B O 1
ATOM 1744 N N . THR B 1 108 ? 22.328 0.7 4.953 1 65.62 108 THR B N 1
ATOM 1745 C CA . THR B 1 108 ? 23.516 0.151 5.582 1 65.62 108 THR B CA 1
ATOM 1746 C C . THR B 1 108 ? 24.484 -0.38 4.527 1 65.62 108 THR B C 1
ATOM 1748 O O . THR B 1 108 ? 25.641 -0.697 4.836 1 65.62 108 THR B O 1
ATOM 1751 N N . SER B 1 109 ? 24.078 -0.505 3.381 1 54.28 109 SER B N 1
ATOM 1752 C CA . SER B 1 109 ? 24.984 -0.975 2.344 1 54.28 109 SER B CA 1
ATOM 1753 C C . SER B 1 109 ? 25.797 0.179 1.746 1 54.28 109 SER B C 1
ATOM 1755 O O . SER B 1 109 ? 25.297 1.304 1.655 1 54.28 109 SER B O 1
#

Sequence (218 aa):
MHSVPVGFFFSPKQKRFPIWKKAIPEGNESIWDFVASQNVFTIDPNEIIASLACSKNASIIEKYLNMTRENQIFNSSANIVYDKVCETQIGRSAFIDFLKVEFDQIMTSMHSVPVGFFFSPKQKRFPIWKKAIPEGNESIWDFVASQNVFTIDPNEIIASLACSKNASIIEKYLNMTRENQIFNSSANIVYDKVCETQIGRSAFIDFLKVEFDQIMTS